Protein AF-A0A9X4NKL3-F1 (afdb_monomer_lite)

Secondary structure (DSSP, 8-state):
-HHHHHHHHHHHHHHHHHHTTTTS-HHHHHTT-----PEE-STTT--SHHHHHHHGGG-SS-SSEE-HHHHHH--EEE--SS-----TTGGG-TT--EEE-TT---SEEE-TT-TT--EEE-TT-TT--EEE-TT-TT--EE---SS--EEEEETTBTT--B-SS-TT---EEEEE-TTS-EE-TTS-EEEEGGGTB-HHHHHHHHHTT-TTEETTTTEEEE-TT-SEEEEEEEE-TTS-EEEEEEESS--PBPEEEEEEETT--EEEEEEEE---TT-EEEPPPP-BTTEEEEEEGGG--SEEE-BSS-EEEEEEEEEPPP-----------------------------------------

Structure (mmCIF, N/CA/C/O backbone):
data_AF-A0A9X4NKL3-F1
#
_entry.id   AF-A0A9X4NKL3-F1
#
loop_
_atom_site.group_PDB
_atom_site.id
_atom_site.type_symbol
_atom_site.label_atom_id
_atom_site.label_alt_id
_atom_site.label_comp_id
_atom_site.label_asym_id
_atom_site.label_entity_id
_atom_site.label_seq_id
_atom_site.pdbx_PDB_ins_code
_atom_site.Cartn_x
_atom_site.Cartn_y
_atom_site.Cartn_z
_atom_site.occupancy
_atom_site.B_iso_or_equiv
_atom_site.auth_seq_id
_atom_site.auth_comp_id
_atom_site.auth_asym_id
_atom_site.auth_atom_id
_atom_site.pdbx_PDB_model_num
ATOM 1 N N . MET A 1 1 ? -68.212 11.145 -5.219 1.00 50.16 1 MET A N 1
ATOM 2 C CA . MET A 1 1 ? -67.461 10.239 -6.121 1.00 50.16 1 MET A CA 1
ATOM 3 C C . MET A 1 1 ? -65.970 10.556 -6.280 1.00 50.16 1 MET A C 1
ATOM 5 O O . MET A 1 1 ? -65.221 9.608 -6.419 1.00 50.16 1 MET A O 1
ATOM 9 N N . LYS A 1 2 ? -65.489 11.810 -6.207 1.00 45.72 2 LYS A N 1
ATOM 10 C CA . LYS A 1 2 ? -64.053 12.107 -6.431 1.00 45.72 2 LYS A CA 1
ATOM 11 C C . LYS A 1 2 ? -63.088 11.702 -5.293 1.00 45.72 2 LYS A C 1
ATOM 13 O O . LYS A 1 2 ? -61.958 11.356 -5.590 1.00 45.72 2 LYS A O 1
ATOM 18 N N . LYS A 1 3 ? -63.497 11.681 -4.013 1.00 44.56 3 LYS A N 1
ATOM 19 C CA . LYS A 1 3 ? -62.591 11.357 -2.877 1.00 44.56 3 LYS A CA 1
ATOM 20 C C . LYS A 1 3 ? -62.161 9.882 -2.785 1.00 44.56 3 LYS A C 1
ATOM 22 O O . LYS A 1 3 ? -61.048 9.617 -2.350 1.00 44.56 3 LYS A O 1
ATOM 27 N N . HIS A 1 4 ? -62.996 8.934 -3.220 1.00 47.78 4 HIS A N 1
ATOM 28 C CA . HIS A 1 4 ? -62.637 7.509 -3.177 1.00 47.78 4 HIS A CA 1
ATOM 29 C C . HIS A 1 4 ? -61.618 7.112 -4.249 1.00 47.78 4 HIS A C 1
ATOM 31 O O . HIS A 1 4 ? -60.806 6.227 -4.009 1.00 47.78 4 HIS A O 1
ATOM 37 N N . THR A 1 5 ? -61.590 7.811 -5.385 1.00 51.53 5 THR A N 1
ATOM 38 C CA . THR A 1 5 ? -60.613 7.556 -6.449 1.00 51.53 5 THR A CA 1
ATOM 39 C C . THR A 1 5 ? -59.188 7.928 -6.021 1.00 51.53 5 THR A C 1
ATOM 41 O O . THR A 1 5 ? -58.258 7.199 -6.341 1.00 51.53 5 THR A O 1
ATOM 44 N N . TYR A 1 6 ? -59.008 8.994 -5.228 1.00 50.94 6 TYR A N 1
ATOM 45 C CA . TYR A 1 6 ? -57.682 9.394 -4.729 1.00 50.94 6 TYR A CA 1
ATOM 46 C C . TYR A 1 6 ? -57.107 8.417 -3.699 1.00 50.94 6 TYR A C 1
ATOM 48 O O . TYR A 1 6 ? -55.916 8.127 -3.743 1.00 50.94 6 TYR A O 1
ATOM 56 N N . LEU A 1 7 ? -57.934 7.871 -2.804 1.00 53.16 7 LEU A N 1
ATOM 57 C CA . LEU A 1 7 ? -57.461 6.945 -1.769 1.00 53.16 7 LEU A CA 1
ATOM 58 C C . LEU A 1 7 ? -56.962 5.621 -2.374 1.00 53.16 7 LEU A C 1
ATOM 60 O O . LEU A 1 7 ? -55.929 5.101 -1.964 1.00 53.16 7 LEU A O 1
ATOM 64 N N . VAL A 1 8 ? -57.667 5.109 -3.389 1.00 56.19 8 VAL A N 1
ATOM 65 C CA . VAL A 1 8 ? -57.285 3.878 -4.099 1.00 56.19 8 VAL A CA 1
ATOM 66 C C . VAL A 1 8 ? -56.018 4.093 -4.929 1.00 56.19 8 VAL A C 1
ATOM 68 O O . VAL A 1 8 ? -55.159 3.217 -4.965 1.00 56.19 8 VAL A O 1
ATOM 71 N N . PHE A 1 9 ? -55.856 5.273 -5.535 1.00 55.22 9 PHE A N 1
ATOM 72 C CA . PHE A 1 9 ? -54.661 5.608 -6.312 1.00 55.22 9 PHE A CA 1
ATOM 73 C C . PHE A 1 9 ? -53.412 5.760 -5.424 1.00 55.22 9 PHE A C 1
ATOM 75 O O . PHE A 1 9 ? -52.356 5.234 -5.761 1.00 55.22 9 PHE A O 1
ATOM 82 N N . TYR A 1 10 ? -53.535 6.395 -4.250 1.00 54.38 10 TYR A N 1
ATOM 83 C CA . TYR A 1 10 ? -52.434 6.506 -3.282 1.00 54.38 10 TYR A CA 1
ATOM 84 C C . TYR A 1 10 ? -52.057 5.162 -2.652 1.00 54.38 10 TYR A C 1
ATOM 86 O O . TYR A 1 10 ? -50.871 4.877 -2.499 1.00 54.38 10 TYR A O 1
ATOM 94 N N . ALA A 1 11 ? -53.038 4.311 -2.339 1.00 56.62 11 ALA A N 1
ATOM 95 C CA . ALA A 1 11 ? -52.767 2.957 -1.863 1.00 56.62 11 ALA A CA 1
ATOM 96 C C . ALA A 1 11 ? -52.008 2.132 -2.919 1.00 56.62 11 ALA A C 1
ATOM 98 O O . ALA A 1 11 ? -51.061 1.432 -2.576 1.00 56.62 11 ALA A O 1
ATOM 99 N N . PHE A 1 12 ? -52.352 2.273 -4.205 1.00 55.41 12 PHE A N 1
ATOM 100 C CA . PHE A 1 12 ? -51.640 1.601 -5.295 1.00 55.41 12 PHE A CA 1
ATOM 101 C C . PHE A 1 12 ? -50.204 2.106 -5.470 1.00 55.41 12 PHE A C 1
ATOM 103 O O . PHE A 1 12 ? -49.309 1.290 -5.652 1.00 55.41 12 PHE A O 1
ATOM 110 N N . ILE A 1 13 ? -49.957 3.417 -5.366 1.00 56.09 13 ILE A N 1
ATOM 111 C CA . ILE A 1 13 ? -48.601 3.984 -5.467 1.00 56.09 13 ILE A CA 1
ATOM 112 C C . ILE A 1 13 ? -47.720 3.520 -4.300 1.00 56.09 13 ILE A C 1
ATOM 114 O O . ILE A 1 13 ? -46.582 3.128 -4.537 1.00 56.09 13 ILE A O 1
ATOM 118 N N . ILE A 1 14 ? -48.245 3.495 -3.069 1.00 56.47 14 ILE A N 1
ATOM 119 C CA . ILE A 1 14 ? -47.495 3.054 -1.880 1.00 56.47 14 ILE A CA 1
ATOM 120 C C . ILE A 1 14 ? -47.194 1.549 -1.945 1.00 56.47 14 ILE A C 1
ATOM 122 O O . ILE A 1 14 ? -46.078 1.127 -1.645 1.00 56.47 14 ILE A O 1
ATOM 126 N N . ILE A 1 15 ? -48.157 0.736 -2.392 1.00 56.75 15 ILE A N 1
ATOM 127 C CA . ILE A 1 15 ? -47.961 -0.708 -2.580 1.00 56.75 15 ILE A CA 1
ATOM 128 C C . ILE A 1 15 ? -46.963 -0.974 -3.714 1.00 56.75 15 ILE A C 1
ATOM 130 O O . ILE A 1 15 ? -46.093 -1.824 -3.555 1.00 56.75 15 ILE A O 1
ATOM 134 N N . PHE A 1 16 ? -47.013 -0.224 -4.820 1.00 51.91 16 PHE A N 1
ATOM 135 C CA . PHE A 1 16 ? -46.069 -0.384 -5.931 1.00 51.91 16 PHE A CA 1
ATOM 136 C C . PHE A 1 16 ? -44.654 0.096 -5.562 1.00 51.91 16 PHE A C 1
ATOM 138 O O . PHE A 1 16 ? -43.686 -0.561 -5.934 1.00 51.91 16 PHE A O 1
ATOM 145 N N . SER A 1 17 ? -44.516 1.160 -4.756 1.00 56.16 17 SER A N 1
ATOM 146 C CA . SER A 1 17 ? -43.215 1.618 -4.240 1.00 56.16 17 SER A CA 1
ATOM 147 C C . SER A 1 17 ? -42.618 0.686 -3.180 1.00 56.16 17 SER A C 1
ATOM 149 O O . SER A 1 17 ? -41.400 0.568 -3.085 1.00 56.16 17 SER A O 1
ATOM 151 N N . LEU A 1 18 ? -43.454 -0.006 -2.395 1.00 54.50 18 LEU A N 1
ATOM 152 C CA . LEU A 1 18 ? -43.006 -1.033 -1.444 1.00 54.50 18 LEU A CA 1
ATOM 153 C C . LEU A 1 18 ? -42.650 -2.353 -2.149 1.00 54.50 18 LEU A C 1
ATOM 155 O O . LEU A 1 18 ? -41.736 -3.050 -1.715 1.00 54.50 18 LEU A O 1
ATOM 159 N N . LEU A 1 19 ? -43.317 -2.684 -3.261 1.00 47.75 19 LEU A N 1
ATOM 160 C CA . LEU A 1 19 ? -43.066 -3.908 -4.029 1.00 47.75 19 LEU A CA 1
ATOM 161 C C . LEU A 1 19 ? -41.757 -3.844 -4.835 1.00 47.75 19 LEU A C 1
ATOM 163 O O . LEU A 1 19 ? -41.081 -4.859 -4.987 1.00 47.75 19 LEU A O 1
ATOM 167 N N . THR A 1 20 ? -41.345 -2.657 -5.295 1.00 50.78 20 THR A N 1
ATOM 168 C CA . THR A 1 20 ? -40.050 -2.477 -5.976 1.00 50.78 20 THR A CA 1
ATOM 169 C C . THR A 1 20 ? -38.848 -2.671 -5.051 1.00 50.78 20 THR A C 1
ATOM 171 O O . THR A 1 20 ? -37.780 -3.037 -5.529 1.00 50.78 20 THR A O 1
ATOM 174 N N . ILE A 1 21 ? -39.011 -2.500 -3.734 1.00 52.31 21 ILE A N 1
ATOM 175 C CA . ILE A 1 21 ? -37.936 -2.704 -2.746 1.00 52.31 21 ILE A CA 1
ATOM 176 C C . ILE A 1 21 ? -37.603 -4.198 -2.583 1.00 52.31 21 ILE A C 1
ATOM 178 O O . ILE A 1 21 ? -36.453 -4.545 -2.340 1.00 52.31 21 ILE A O 1
ATOM 182 N N . PHE A 1 22 ? -38.574 -5.093 -2.801 1.00 52.81 22 PHE A N 1
ATOM 183 C CA . PHE A 1 22 ? -38.379 -6.549 -2.726 1.00 52.81 22 PHE A CA 1
ATOM 184 C C . PHE A 1 22 ? -37.812 -7.181 -4.009 1.00 52.81 22 PHE A C 1
ATOM 186 O O . PHE A 1 22 ? -37.388 -8.335 -3.984 1.00 52.81 22 PHE A O 1
ATOM 193 N N . LEU A 1 23 ? -37.796 -6.446 -5.126 1.00 48.97 23 LEU A N 1
ATOM 194 C CA . LEU A 1 23 ? -37.228 -6.890 -6.409 1.00 48.97 23 LEU A CA 1
ATOM 195 C C . LEU A 1 23 ? -35.778 -6.438 -6.612 1.00 48.97 23 LEU A C 1
ATOM 197 O O . LEU A 1 23 ? -35.107 -6.910 -7.530 1.00 48.97 23 LEU A O 1
ATOM 201 N N . ILE A 1 24 ? -35.285 -5.540 -5.758 1.00 51.25 24 ILE A N 1
ATOM 202 C CA . ILE A 1 24 ? -33.877 -5.166 -5.728 1.00 51.25 24 ILE A CA 1
ATOM 203 C C . ILE A 1 24 ? -33.153 -6.233 -4.896 1.00 51.25 24 ILE A C 1
ATOM 205 O O . ILE A 1 24 ? -33.497 -6.426 -3.728 1.00 51.25 24 ILE A O 1
ATOM 209 N N . PRO A 1 25 ? -32.167 -6.958 -5.453 1.00 46.28 25 PRO A N 1
ATOM 210 C CA . PRO A 1 25 ? -31.416 -7.931 -4.674 1.00 46.28 25 PRO A CA 1
ATOM 211 C C . PRO A 1 25 ? -30.779 -7.224 -3.465 1.00 46.28 25 PRO A C 1
ATOM 213 O O . PRO A 1 25 ? -30.246 -6.126 -3.633 1.00 46.28 25 PRO A O 1
ATOM 216 N N . PRO A 1 26 ? -30.767 -7.830 -2.261 1.00 47.94 26 PRO A N 1
ATOM 217 C CA . PRO A 1 26 ? -30.318 -7.175 -1.022 1.00 47.94 26 PRO A CA 1
ATOM 218 C C . PRO A 1 26 ? -28.900 -6.586 -1.114 1.00 47.94 26 PRO A C 1
ATOM 220 O O . PRO A 1 26 ? -28.569 -5.627 -0.423 1.00 47.94 26 PRO A O 1
ATOM 223 N N . LYS A 1 27 ? -28.082 -7.103 -2.038 1.00 45.56 27 LYS A N 1
ATOM 224 C CA . LYS A 1 27 ? -26.733 -6.617 -2.346 1.00 45.56 27 LYS A CA 1
ATOM 225 C C . LYS A 1 27 ? -26.698 -5.191 -2.920 1.00 45.56 27 LYS A C 1
ATOM 227 O O . LYS A 1 27 ? -25.701 -4.511 -2.741 1.00 45.56 27 LYS A O 1
ATOM 232 N N . PHE A 1 28 ? -27.768 -4.734 -3.573 1.00 44.31 28 PHE A N 1
ATOM 233 C CA . PHE A 1 28 ? -27.842 -3.399 -4.181 1.00 44.31 28 PHE A CA 1
ATOM 234 C C . PHE A 1 28 ? -28.328 -2.317 -3.202 1.00 44.31 28 PHE A C 1
ATOM 236 O O . PHE A 1 28 ? -28.029 -1.146 -3.401 1.00 44.31 28 PHE A O 1
ATOM 243 N N . LEU A 1 29 ? -29.036 -2.698 -2.130 1.00 43.75 29 LEU A N 1
ATOM 244 C CA . LEU A 1 29 ? -29.427 -1.773 -1.055 1.00 43.75 29 LEU A CA 1
ATOM 245 C C . LEU A 1 29 ? -28.236 -1.419 -0.145 1.00 43.75 29 LEU A C 1
ATOM 247 O O . LEU A 1 29 ? -28.186 -0.312 0.386 1.00 43.75 29 LEU A O 1
ATOM 251 N N . ALA A 1 30 ? -27.262 -2.326 -0.006 1.00 46.16 30 ALA A N 1
ATOM 252 C CA . ALA A 1 30 ? -26.072 -2.127 0.823 1.00 46.16 30 ALA A CA 1
ATOM 253 C C . ALA A 1 30 ? -25.055 -1.143 0.211 1.00 46.16 30 ALA A C 1
ATOM 255 O O . ALA A 1 30 ? -24.492 -0.338 0.942 1.00 46.16 30 ALA A O 1
ATOM 256 N N . ASP A 1 31 ? -24.866 -1.141 -1.114 1.00 43.56 31 ASP A N 1
ATOM 257 C CA . ASP A 1 31 ? -23.935 -0.206 -1.773 1.00 43.56 31 ASP A CA 1
ATOM 258 C C . ASP A 1 31 ? -24.497 1.233 -1.867 1.00 43.56 31 ASP A C 1
ATOM 260 O O . ASP A 1 31 ? -23.738 2.178 -2.078 1.00 43.56 31 ASP A O 1
ATOM 264 N N . SER A 1 32 ? -25.812 1.426 -1.668 1.00 38.31 32 SER A N 1
ATOM 265 C CA . SER A 1 32 ? -26.463 2.749 -1.601 1.00 38.31 32 SER A CA 1
ATOM 266 C C . SER A 1 32 ? -26.703 3.282 -0.180 1.00 38.31 32 SER A C 1
ATOM 268 O O . SER A 1 32 ? -27.098 4.437 -0.035 1.00 38.31 32 SER A O 1
ATOM 270 N N . LEU A 1 33 ? -26.467 2.478 0.865 1.00 38.50 33 LEU A N 1
ATOM 271 C CA . LEU A 1 33 ? -26.410 2.939 2.256 1.00 38.50 33 LEU A CA 1
ATOM 272 C C . LEU A 1 33 ? -24.938 3.088 2.660 1.00 38.50 33 LEU A C 1
ATOM 274 O O . LEU A 1 33 ? -24.344 2.200 3.267 1.00 38.50 33 LEU A O 1
ATOM 278 N N . LEU A 1 34 ? -24.333 4.232 2.343 1.00 42.69 34 LEU A N 1
ATOM 279 C CA . LEU A 1 34 ? -23.166 4.677 3.102 1.00 42.69 34 LEU A CA 1
ATOM 280 C C . LEU A 1 34 ? -23.627 4.835 4.556 1.00 42.69 34 LEU A C 1
ATOM 282 O O . LEU A 1 34 ? -24.469 5.676 4.852 1.00 42.69 34 LEU A O 1
ATOM 286 N N . ILE A 1 35 ? -23.148 3.947 5.423 1.00 44.53 35 ILE A N 1
ATOM 287 C CA . ILE A 1 35 ? -23.492 3.887 6.841 1.00 44.53 35 ILE A CA 1
ATOM 288 C C . ILE A 1 35 ? -23.050 5.199 7.508 1.00 44.53 35 ILE A C 1
ATOM 290 O O . ILE A 1 35 ? -21.859 5.434 7.703 1.00 44.53 35 ILE A O 1
ATOM 294 N N . ASP A 1 36 ? -24.031 6.042 7.818 1.00 53.19 36 ASP A N 1
ATOM 295 C CA . ASP A 1 36 ? -23.936 7.289 8.583 1.00 53.19 36 ASP A CA 1
ATOM 296 C C . ASP A 1 36 ? -24.118 6.969 10.078 1.00 53.19 36 ASP A C 1
ATOM 298 O O . ASP A 1 36 ? -25.098 7.361 10.707 1.00 53.19 36 ASP A O 1
ATOM 302 N N . THR A 1 37 ? -23.256 6.103 10.620 1.00 68.94 37 THR A N 1
ATOM 303 C CA . THR A 1 37 ? -23.306 5.723 12.041 1.00 68.94 37 THR A CA 1
ATOM 304 C C . THR A 1 37 ? -21.973 5.994 12.708 1.00 68.94 37 THR A C 1
ATOM 306 O O . THR A 1 37 ? -20.934 5.582 12.185 1.00 68.94 37 THR A O 1
ATOM 309 N N . ASP A 1 38 ? -22.028 6.611 13.884 1.00 87.81 38 ASP A N 1
ATOM 310 C CA . ASP A 1 38 ? -20.858 6.912 14.700 1.00 87.81 38 ASP A CA 1
ATOM 311 C C . ASP A 1 38 ? -20.089 5.634 15.071 1.00 87.81 38 ASP A C 1
ATOM 313 O O . ASP A 1 38 ? -20.661 4.564 15.314 1.00 87.81 38 ASP A O 1
ATOM 317 N N . ILE A 1 39 ? -18.761 5.734 15.098 1.00 87.19 39 ILE A N 1
ATOM 318 C CA . ILE A 1 39 ? -17.866 4.596 15.310 1.00 87.19 39 ILE A CA 1
ATOM 319 C C . ILE A 1 39 ? -17.399 4.568 16.769 1.00 87.19 39 ILE A C 1
ATOM 321 O O . ILE A 1 39 ? -16.698 5.485 17.185 1.00 87.19 39 ILE A O 1
ATOM 325 N N . PRO A 1 40 ? -17.694 3.520 17.559 1.00 88.94 40 PRO A N 1
ATOM 326 C CA . PRO A 1 40 ? -17.314 3.501 18.968 1.00 88.94 40 PRO A CA 1
ATOM 327 C C . PRO A 1 40 ? -15.794 3.435 19.164 1.00 88.94 40 PRO A C 1
ATOM 329 O O . PRO A 1 40 ? -15.102 2.644 18.509 1.00 88.94 40 PRO A O 1
ATOM 332 N N . ILE A 1 41 ? -15.286 4.199 20.134 1.00 93.06 41 ILE A N 1
ATOM 333 C CA . ILE A 1 41 ? -13.873 4.228 20.532 1.00 93.06 41 ILE A CA 1
ATOM 334 C C . ILE A 1 41 ? -13.614 3.102 21.536 1.00 93.06 41 ILE A C 1
ATOM 336 O O . ILE A 1 41 ? -13.666 3.268 22.753 1.00 93.06 41 ILE A O 1
ATOM 340 N N . ASN A 1 42 ? -13.353 1.900 21.028 1.00 86.31 42 ASN A N 1
ATOM 341 C CA . ASN A 1 42 ? -13.170 0.708 21.855 1.00 86.31 42 ASN A CA 1
ATOM 342 C C . ASN A 1 42 ? -12.058 -0.203 21.314 1.00 86.31 42 ASN A C 1
ATOM 344 O O . ASN A 1 42 ? -11.463 0.058 20.272 1.00 86.31 42 ASN A O 1
ATOM 348 N N . SER A 1 43 ? -11.782 -1.293 22.028 1.00 83.94 43 SER A N 1
ATOM 349 C CA . SER A 1 43 ? -10.750 -2.269 21.664 1.00 83.94 43 SER A CA 1
ATOM 350 C C . SER A 1 43 ? -11.076 -3.124 20.432 1.00 83.94 43 SER A C 1
ATOM 352 O O . SER A 1 43 ? -10.225 -3.900 20.009 1.00 83.94 43 SER A O 1
ATOM 354 N N . ILE A 1 44 ? -12.282 -3.015 19.863 1.00 78.81 44 ILE A N 1
ATOM 355 C CA . ILE A 1 44 ? -12.652 -3.696 18.614 1.00 78.81 44 ILE A CA 1
ATOM 356 C C . ILE A 1 44 ? -12.185 -2.857 17.422 1.00 78.81 44 ILE A C 1
ATOM 358 O O . ILE A 1 44 ? -11.535 -3.382 16.524 1.00 78.81 44 ILE A O 1
ATOM 362 N N . ASN A 1 45 ? -12.487 -1.556 17.433 1.00 82.00 45 ASN A N 1
ATOM 363 C CA . ASN A 1 45 ? -12.137 -0.647 16.337 1.00 82.00 45 ASN A CA 1
ATOM 364 C C . ASN A 1 45 ? -10.711 -0.094 16.448 1.00 82.00 45 ASN A C 1
ATOM 366 O O . ASN A 1 45 ? -10.088 0.172 15.425 1.00 82.00 45 ASN A O 1
ATOM 370 N N . PHE A 1 46 ? -10.201 0.056 17.676 1.00 92.81 46 PHE A N 1
ATOM 371 C CA . PHE A 1 46 ? -8.868 0.575 17.992 1.00 92.81 46 PHE A CA 1
ATOM 372 C C . PHE A 1 46 ? -8.226 -0.297 19.090 1.00 92.81 46 PHE A C 1
ATOM 374 O O . PHE A 1 46 ? -8.277 0.073 20.265 1.00 92.81 46 PHE A O 1
ATOM 381 N N . PRO A 1 47 ? -7.675 -1.484 18.773 1.00 89.38 47 PRO A N 1
ATOM 382 C CA . PRO A 1 47 ? -7.197 -2.458 19.762 1.00 89.38 47 PRO A CA 1
ATOM 383 C C . PRO A 1 47 ? -6.064 -1.944 20.663 1.00 89.38 47 PRO A C 1
ATOM 385 O O . PRO A 1 47 ? -6.083 -2.190 21.873 1.00 89.38 47 PRO A O 1
ATOM 388 N N . ASP A 1 48 ? -5.114 -1.188 20.107 1.00 96.62 48 ASP A N 1
ATOM 389 C CA . ASP A 1 48 ? -3.975 -0.638 20.848 1.00 96.62 48 ASP A CA 1
ATOM 390 C C . ASP A 1 48 ? -4.409 0.466 21.826 1.00 96.62 48 ASP A C 1
ATOM 392 O O . ASP A 1 48 ? -5.096 1.424 21.466 1.00 96.62 48 ASP A O 1
ATOM 396 N N . ASN A 1 49 ? -4.014 0.331 23.095 1.00 95.88 49 ASN A N 1
ATOM 397 C CA . ASN A 1 49 ? -4.417 1.255 24.155 1.00 95.88 49 ASN A CA 1
ATOM 398 C C . ASN A 1 49 ? -3.842 2.665 23.966 1.00 95.88 49 ASN A C 1
ATOM 400 O O . ASN A 1 49 ? -4.537 3.637 24.259 1.00 95.88 49 ASN A O 1
ATOM 404 N N . ALA A 1 50 ? -2.593 2.786 23.508 1.00 97.00 50 ALA A N 1
ATOM 405 C CA . ALA A 1 50 ? -1.948 4.079 23.312 1.00 97.00 50 ALA A CA 1
ATOM 406 C C . ALA A 1 50 ? -2.524 4.783 22.077 1.00 97.00 50 ALA A C 1
ATOM 408 O O . ALA A 1 50 ? -2.824 5.977 22.144 1.00 97.00 50 ALA A O 1
ATOM 409 N N . PHE A 1 51 ? -2.786 4.034 20.997 1.00 97.50 51 PHE A N 1
ATOM 410 C CA . PHE A 1 51 ? -3.482 4.579 19.831 1.00 97.50 51 PHE A CA 1
ATOM 411 C C . PHE A 1 51 ? -4.898 5.038 20.198 1.00 97.50 51 PHE A C 1
ATOM 413 O O . PHE A 1 51 ? -5.265 6.182 19.938 1.00 97.50 51 PHE A O 1
ATOM 420 N N . ARG A 1 52 ? -5.674 4.203 20.898 1.00 96.94 52 ARG A N 1
ATOM 421 C CA . ARG A 1 52 ? -7.034 4.553 21.330 1.00 96.94 52 ARG A CA 1
ATOM 422 C C . ARG A 1 52 ? -7.069 5.775 22.256 1.00 96.94 52 ARG A C 1
ATOM 424 O O . ARG A 1 52 ? -7.925 6.637 22.086 1.00 96.94 52 ARG A O 1
ATOM 431 N N . ALA A 1 53 ? -6.116 5.903 23.184 1.00 96.69 53 ALA A N 1
ATOM 432 C CA . ALA A 1 53 ? -5.994 7.084 24.044 1.00 96.69 53 ALA A CA 1
ATOM 433 C C . ALA A 1 53 ? -5.661 8.364 23.258 1.00 96.69 53 ALA A C 1
ATOM 435 O O . ALA A 1 53 ? -6.109 9.450 23.624 1.00 96.69 53 ALA A O 1
ATOM 436 N N . TYR A 1 54 ? -4.895 8.251 22.169 1.00 97.62 54 TYR A N 1
ATOM 437 C CA . TYR A 1 54 ? -4.650 9.372 21.267 1.00 97.62 54 TYR A CA 1
ATOM 438 C C . TYR A 1 54 ? -5.927 9.788 20.524 1.00 97.62 54 TYR A C 1
ATOM 440 O O . TYR A 1 54 ? -6.249 10.976 20.496 1.00 97.62 54 TYR A O 1
ATOM 448 N N . ILE A 1 55 ? -6.667 8.813 19.982 1.00 96.12 55 ILE A N 1
ATOM 449 C CA . ILE A 1 55 ? -7.920 9.029 19.242 1.00 96.12 55 ILE A CA 1
ATOM 450 C C . ILE A 1 55 ? -9.002 9.699 20.098 1.00 96.12 55 ILE A C 1
ATOM 452 O O . ILE A 1 55 ? -9.778 10.487 19.567 1.00 96.12 55 ILE A O 1
ATOM 456 N N . GLN A 1 56 ? -9.011 9.486 21.418 1.00 96.19 56 GLN A N 1
ATOM 457 C CA . GLN A 1 56 ? -9.964 10.123 22.339 1.00 96.19 56 GLN A CA 1
ATOM 458 C C . GLN A 1 56 ? -9.978 11.662 22.250 1.00 96.19 56 GLN A C 1
ATOM 460 O O . GLN A 1 56 ? -10.967 12.292 22.601 1.00 96.19 56 GLN A O 1
ATOM 465 N N . LYS A 1 57 ? -8.898 12.289 21.767 1.00 96.75 57 LYS A N 1
ATOM 466 C CA . LYS A 1 57 ? -8.827 13.746 21.561 1.00 96.75 57 LYS A CA 1
ATOM 467 C C . LYS A 1 57 ? -9.728 14.244 20.426 1.00 96.75 57 LYS A C 1
ATOM 469 O O . LYS A 1 57 ? -9.955 15.447 20.336 1.00 96.75 57 LYS A O 1
ATOM 474 N N . PHE A 1 58 ? -10.162 13.348 19.542 1.00 97.00 58 PHE A N 1
ATOM 475 C CA . PHE A 1 58 ? -11.021 13.654 18.398 1.00 97.00 58 PHE A CA 1
ATOM 476 C C . PHE A 1 58 ? -12.512 13.479 18.708 1.00 97.00 58 PHE A C 1
ATOM 478 O O . PHE A 1 58 ? -13.325 13.962 17.934 1.00 97.00 58 PHE A O 1
ATOM 485 N N . ASP A 1 59 ? -12.847 12.842 19.834 1.00 97.31 59 ASP A N 1
ATOM 486 C CA . ASP A 1 59 ? -14.196 12.783 20.406 1.00 97.31 59 ASP A CA 1
ATOM 487 C C . ASP A 1 59 ? -14.493 14.113 21.113 1.00 97.31 59 ASP A C 1
ATOM 489 O O . ASP A 1 59 ? -14.182 14.331 22.289 1.00 97.31 59 ASP A O 1
ATOM 493 N N . THR A 1 60 ? -14.987 15.068 20.333 1.00 96.25 60 THR A N 1
ATOM 494 C CA . THR A 1 60 ? -15.186 16.456 20.754 1.00 96.25 60 THR A CA 1
ATOM 495 C C . THR A 1 60 ? -16.423 16.628 21.622 1.00 96.25 60 THR A C 1
ATOM 497 O O . THR A 1 60 ? -16.442 17.512 22.486 1.00 96.25 60 THR A O 1
ATOM 500 N N . ASN A 1 61 ? -17.441 15.791 21.417 1.00 95.44 61 ASN A N 1
ATOM 501 C CA . ASN A 1 61 ? -18.674 15.802 22.199 1.00 95.44 61 ASN A CA 1
ATOM 502 C C . ASN A 1 61 ? -18.616 14.859 23.425 1.00 95.44 61 ASN A C 1
ATOM 504 O O . ASN A 1 61 ? -19.486 14.956 24.292 1.00 95.44 61 ASN A O 1
ATOM 508 N N . GLN A 1 62 ? -17.558 14.045 23.540 1.00 96.44 62 GLN A N 1
ATOM 509 C CA . GLN A 1 62 ? -17.275 13.108 24.631 1.00 96.44 62 GLN A CA 1
ATOM 510 C C . GLN A 1 62 ? -18.342 12.022 24.801 1.00 96.44 62 GLN A C 1
ATOM 512 O O . GLN A 1 62 ? -18.596 11.569 25.922 1.00 96.44 62 GLN A O 1
ATOM 517 N N . ASP A 1 63 ? -18.986 11.609 23.709 1.00 95.00 63 ASP A N 1
ATOM 518 C CA . ASP A 1 63 ? -20.010 10.563 23.741 1.00 95.00 63 ASP A CA 1
ATOM 519 C C . ASP A 1 63 ? -19.433 9.138 23.635 1.00 95.00 63 ASP A C 1
ATOM 521 O O . ASP A 1 63 ? -20.154 8.155 23.845 1.00 95.00 63 ASP A O 1
ATOM 525 N N . GLY A 1 64 ? -18.120 9.015 23.406 1.00 94.44 64 GLY A N 1
ATOM 526 C CA . GLY A 1 64 ? -17.412 7.745 23.265 1.00 94.44 64 GLY A CA 1
ATOM 527 C C . GLY A 1 64 ? -17.440 7.165 21.848 1.00 94.44 64 GLY A C 1
ATOM 528 O O . GLY A 1 64 ? -16.991 6.027 21.650 1.00 94.44 64 GLY A O 1
ATOM 529 N N . TYR A 1 65 ? -17.943 7.913 20.868 1.00 95.50 65 TYR A N 1
ATOM 530 C CA . TYR A 1 65 ? -17.981 7.558 19.458 1.00 95.50 65 TYR A CA 1
ATOM 531 C C . TYR A 1 65 ? -17.258 8.620 18.619 1.00 95.50 65 TYR A C 1
ATOM 533 O O . TYR A 1 65 ? -16.983 9.726 19.060 1.00 95.50 65 TYR A O 1
ATOM 541 N N . LEU A 1 66 ? -16.884 8.247 17.397 1.00 92.94 66 LEU A N 1
ATOM 542 C CA . LEU A 1 66 ? -16.410 9.176 16.380 1.00 92.94 66 LEU A CA 1
ATOM 543 C C . LEU A 1 66 ? -17.498 9.339 15.335 1.00 92.94 66 LEU A C 1
ATOM 545 O O . LEU A 1 66 ? -17.800 8.397 14.593 1.00 92.94 66 LEU A O 1
ATOM 549 N N . SER A 1 67 ? -18.041 10.542 15.259 1.00 94.12 67 SER A N 1
ATOM 550 C CA . SER 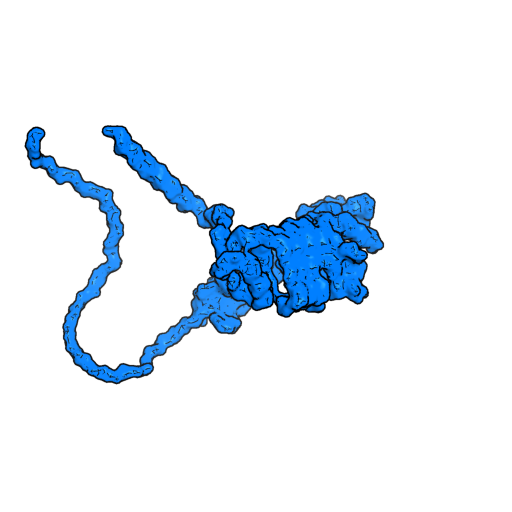A 1 67 ? -18.960 10.936 14.202 1.00 94.12 67 SER A CA 1
ATOM 551 C C . SER A 1 67 ? -18.257 11.056 12.848 1.00 94.12 67 SER A C 1
ATOM 553 O O . SER A 1 67 ? -17.029 11.167 12.737 1.00 94.12 67 SER A O 1
ATOM 555 N N . VAL A 1 68 ? -19.053 11.068 11.777 1.00 88.38 68 VAL A N 1
ATOM 556 C CA . VAL A 1 68 ? -18.555 11.319 10.416 1.00 88.38 68 VAL A CA 1
ATOM 557 C C . VAL A 1 68 ? -17.847 12.675 10.325 1.00 88.38 68 VAL A C 1
ATOM 559 O O . VAL A 1 68 ? -16.814 12.776 9.661 1.00 88.38 68 VAL A O 1
ATOM 562 N N . ASP A 1 69 ? -18.361 13.699 11.008 1.00 93.69 69 ASP A N 1
ATOM 563 C CA . ASP A 1 69 ? -17.771 15.039 11.017 1.00 93.69 69 ASP A CA 1
ATOM 564 C C . ASP A 1 69 ? -16.423 15.066 11.742 1.00 93.69 69 ASP A C 1
ATOM 566 O O . ASP A 1 69 ? -15.454 15.617 11.211 1.00 93.69 69 ASP A O 1
ATOM 570 N N . GLU A 1 70 ? -16.316 14.409 12.899 1.00 96.69 70 GLU A N 1
ATOM 571 C CA . GLU A 1 70 ? -15.047 14.282 13.620 1.00 96.69 70 GLU A CA 1
ATOM 572 C C . GLU A 1 70 ? -14.008 13.570 12.758 1.00 96.69 70 GLU A C 1
ATOM 574 O O . GLU A 1 70 ? -12.942 14.137 12.522 1.00 96.69 70 GLU A O 1
ATOM 579 N N . LEU A 1 71 ? -14.338 12.409 12.178 1.00 94.06 71 LEU A N 1
ATOM 580 C CA . LEU A 1 71 ? -13.451 11.670 11.270 1.00 94.06 71 LEU A CA 1
ATOM 581 C C . LEU A 1 71 ? -13.025 12.500 10.051 1.00 94.06 71 LEU A C 1
ATOM 583 O O . LEU A 1 71 ? -11.860 12.462 9.647 1.00 94.06 71 LEU A O 1
ATOM 587 N N . ASN A 1 72 ? -13.959 13.243 9.451 1.00 93.19 72 ASN A N 1
ATOM 588 C CA . ASN A 1 72 ? -13.697 14.049 8.261 1.00 93.19 72 ASN A CA 1
ATOM 589 C C . ASN A 1 72 ? -12.859 15.297 8.553 1.00 93.19 72 ASN A C 1
ATOM 591 O O . ASN A 1 72 ? -12.200 15.789 7.634 1.00 93.19 72 ASN A O 1
ATOM 595 N N . SER A 1 73 ? -12.882 15.804 9.787 1.00 96.38 73 SER A N 1
ATOM 596 C CA . SER A 1 73 ? -12.109 16.980 10.196 1.00 96.38 73 SER A CA 1
ATOM 597 C C . SER A 1 73 ? -10.614 16.694 10.381 1.00 96.38 73 SER A C 1
ATOM 599 O O . SER A 1 73 ? -9.800 17.616 10.302 1.00 96.38 73 SER A O 1
ATOM 601 N N . ILE A 1 74 ? -10.234 15.428 10.587 1.00 98.19 74 ILE A N 1
ATOM 602 C CA . ILE A 1 74 ? -8.846 15.051 10.864 1.00 98.19 74 ILE A CA 1
ATOM 603 C C . ILE A 1 74 ? -8.057 14.895 9.565 1.00 98.19 74 ILE A C 1
ATOM 605 O O . ILE A 1 74 ? -8.328 14.014 8.746 1.00 98.19 74 ILE A O 1
ATOM 609 N N . ASP A 1 75 ? -7.016 15.713 9.409 1.00 98.31 75 ASP A N 1
ATOM 610 C CA . ASP A 1 75 ? -6.057 15.600 8.308 1.00 98.31 75 ASP A CA 1
ATOM 611 C C . ASP A 1 75 ? -4.620 15.283 8.755 1.00 98.31 75 ASP A C 1
ATOM 613 O O . ASP A 1 75 ? -3.758 15.014 7.914 1.00 98.31 75 ASP A O 1
ATOM 617 N N . THR A 1 76 ? -4.372 15.238 10.066 1.00 98.56 76 THR A N 1
ATOM 618 C CA . THR A 1 76 ? -3.051 14.998 10.652 1.00 98.56 76 THR A CA 1
ATOM 619 C C . THR A 1 76 ? -3.151 14.119 11.896 1.00 98.56 76 THR A C 1
ATOM 621 O O . THR A 1 76 ? -3.924 14.416 12.805 1.00 98.56 76 THR A O 1
ATOM 624 N N . ILE A 1 77 ? -2.326 13.072 11.967 1.00 98.56 77 ILE A N 1
ATOM 625 C CA . ILE A 1 77 ? -2.186 12.190 13.133 1.00 98.56 77 ILE A CA 1
ATOM 626 C C . ILE A 1 77 ? -0.698 12.042 13.459 1.00 98.56 77 ILE A C 1
ATOM 628 O O . ILE A 1 77 ? 0.106 11.733 12.582 1.00 98.56 77 ILE A O 1
ATOM 632 N N . LYS A 1 78 ? -0.344 12.264 14.730 1.00 98.00 78 LYS A N 1
ATOM 633 C CA . LYS A 1 78 ? 1.030 12.212 15.247 1.00 98.00 78 LYS A CA 1
ATOM 634 C C . LYS A 1 78 ? 1.121 11.302 16.462 1.00 98.00 78 LYS A C 1
ATOM 636 O O . LYS A 1 78 ? 0.613 11.642 17.526 1.00 98.00 78 LYS A O 1
ATOM 641 N N . LEU A 1 79 ? 1.761 10.161 16.279 1.00 96.81 79 LEU A N 1
ATOM 642 C CA . LEU A 1 79 ? 1.838 9.037 17.209 1.00 96.81 79 LEU A CA 1
ATOM 643 C C . LEU A 1 79 ? 3.282 8.746 17.641 1.00 96.81 79 LEU A C 1
ATOM 645 O O . LEU A 1 79 ? 3.552 7.671 18.177 1.00 96.81 79 LEU A O 1
ATOM 649 N N . SER A 1 80 ? 4.198 9.679 17.388 1.00 94.94 80 SER A N 1
ATOM 650 C CA . SER A 1 80 ? 5.626 9.520 17.642 1.00 94.94 80 SER A CA 1
ATOM 651 C C . SER A 1 80 ? 5.937 9.287 19.120 1.00 94.94 80 SER A C 1
ATOM 653 O O . SER A 1 80 ? 5.160 9.681 19.994 1.00 94.94 80 SER A O 1
ATOM 655 N N . ASP A 1 81 ? 7.084 8.661 19.389 1.00 94.75 81 ASP A N 1
ATOM 656 C CA . ASP A 1 81 ? 7.607 8.426 20.744 1.00 94.75 81 ASP A CA 1
ATOM 657 C C . ASP A 1 81 ? 6.616 7.672 21.648 1.00 94.75 81 ASP A C 1
ATOM 659 O O . ASP A 1 81 ? 6.367 8.036 22.802 1.00 94.75 81 ASP A O 1
ATOM 663 N N . SER A 1 82 ? 6.013 6.610 21.109 1.00 93.12 82 SER A N 1
ATOM 664 C CA . SER A 1 82 ? 4.960 5.853 21.784 1.00 93.12 82 SER A CA 1
ATOM 665 C C . SER A 1 82 ? 5.170 4.340 21.708 1.00 93.12 82 SER A C 1
ATOM 667 O O . SER A 1 82 ? 5.885 3.810 20.863 1.00 93.12 82 SER A O 1
ATOM 669 N N . ASP A 1 83 ? 4.496 3.606 22.594 1.00 92.94 83 ASP A N 1
ATOM 670 C CA . ASP A 1 83 ? 4.551 2.140 22.641 1.00 92.94 83 ASP A CA 1
ATOM 671 C C . ASP A 1 83 ? 3.616 1.444 21.629 1.00 92.94 83 ASP A C 1
ATOM 673 O O . ASP A 1 83 ? 3.372 0.239 21.757 1.00 92.94 83 ASP A O 1
ATOM 677 N N . ILE A 1 84 ? 3.094 2.181 20.640 1.00 95.50 84 ILE A N 1
ATOM 678 C CA . ILE A 1 84 ? 2.079 1.708 19.688 1.00 95.50 84 ILE A CA 1
ATOM 679 C C . ILE A 1 84 ? 2.623 0.575 18.814 1.00 95.50 84 ILE A C 1
ATOM 681 O O . ILE A 1 84 ? 3.712 0.671 18.243 1.00 95.50 84 ILE A O 1
ATOM 685 N N . LYS A 1 85 ? 1.836 -0.501 18.695 1.00 92.81 85 LYS A N 1
ATOM 686 C CA . LYS A 1 85 ? 2.153 -1.694 17.883 1.00 92.81 85 LYS A CA 1
ATOM 687 C C . LYS A 1 85 ? 1.111 -1.995 16.815 1.00 92.81 85 LYS A C 1
ATOM 689 O O . LYS A 1 85 ? 1.426 -2.680 15.845 1.00 92.81 85 LYS A O 1
ATOM 694 N N . ASP A 1 86 ? -0.114 -1.521 17.018 1.00 86.38 86 ASP A N 1
ATOM 695 C CA . ASP A 1 86 ? -1.265 -1.801 16.168 1.00 86.38 86 ASP A CA 1
ATOM 696 C C . ASP A 1 86 ? -2.042 -0.502 15.912 1.00 86.38 86 ASP A C 1
ATOM 698 O O . ASP A 1 86 ? -2.478 0.180 16.838 1.00 86.38 86 ASP A O 1
ATOM 702 N N . ILE A 1 87 ? -2.188 -0.149 14.636 1.00 93.81 87 ILE A N 1
ATOM 703 C CA . ILE A 1 87 ? -2.918 1.039 14.178 1.00 93.81 87 ILE A CA 1
ATOM 704 C C . ILE A 1 87 ? -4.248 0.672 13.503 1.00 93.81 87 ILE A C 1
ATOM 706 O O . ILE A 1 87 ? -4.791 1.452 12.716 1.00 93.81 87 ILE A O 1
ATOM 710 N N . THR A 1 88 ? -4.782 -0.524 13.772 1.00 86.06 88 THR A N 1
ATOM 711 C CA . THR A 1 88 ? -6.124 -0.932 13.339 1.00 86.06 88 THR A CA 1
ATOM 712 C C . THR A 1 88 ? -7.123 0.176 13.674 1.00 86.06 88 THR A C 1
ATOM 714 O O . THR A 1 88 ? -7.140 0.697 14.788 1.00 86.06 88 THR A O 1
ATOM 717 N N . GLY A 1 89 ? -7.899 0.582 12.665 1.00 88.62 89 GLY A N 1
ATOM 718 C CA . GLY A 1 89 ? -8.790 1.745 12.715 1.00 88.62 89 GLY A CA 1
ATOM 719 C C . GLY A 1 89 ? -8.277 2.979 11.957 1.00 88.62 89 GLY A C 1
ATOM 720 O O . GLY A 1 89 ? -9.082 3.826 11.582 1.00 88.62 89 GLY A O 1
ATOM 721 N N . ILE A 1 90 ? -6.983 3.075 11.616 1.00 95.56 90 ILE A N 1
ATOM 722 C CA . ILE A 1 90 ? -6.412 4.258 10.931 1.00 95.56 90 ILE A CA 1
ATOM 723 C C . ILE A 1 90 ? -7.074 4.581 9.576 1.00 95.56 90 ILE A C 1
ATOM 725 O O . ILE A 1 90 ? -7.196 5.743 9.192 1.00 95.56 90 ILE A O 1
ATOM 729 N N . LYS A 1 91 ? -7.570 3.569 8.854 1.00 89.25 91 LYS A N 1
ATOM 730 C CA . LYS A 1 91 ? -8.233 3.742 7.547 1.00 89.25 91 LYS A CA 1
ATOM 731 C C . LYS A 1 91 ? -9.608 4.420 7.635 1.00 89.25 91 LYS A C 1
ATOM 733 O O . LYS A 1 91 ? -10.167 4.784 6.600 1.00 89.25 91 LYS A O 1
ATOM 738 N N . LEU A 1 92 ? -10.153 4.609 8.841 1.00 89.06 92 LEU A N 1
ATOM 739 C CA . LEU A 1 92 ? -11.386 5.370 9.063 1.00 89.06 92 LEU A CA 1
ATOM 740 C C . LEU A 1 92 ? -11.190 6.875 8.785 1.00 89.06 92 LEU A C 1
ATOM 742 O O . LEU A 1 92 ? -12.130 7.540 8.353 1.00 89.06 92 LEU A O 1
ATOM 746 N N . PHE A 1 93 ? -9.968 7.399 8.941 1.00 95.69 93 PHE A N 1
ATOM 747 C CA . PHE A 1 93 ? -9.616 8.808 8.715 1.00 95.69 93 PHE A CA 1
ATOM 748 C C . PHE A 1 93 ? -9.393 9.102 7.221 1.00 95.69 93 PHE A C 1
ATOM 750 O O . PHE A 1 93 ? -8.275 9.327 6.756 1.00 95.69 93 PHE A O 1
ATOM 757 N N . LYS A 1 94 ? -10.474 9.088 6.432 1.00 90.62 94 LYS A N 1
ATOM 758 C CA . LYS A 1 94 ? -10.440 9.195 4.955 1.00 90.62 94 LYS A CA 1
ATOM 759 C C . LYS A 1 94 ? -9.815 10.495 4.420 1.00 90.62 94 LYS A C 1
ATOM 761 O O . LYS A 1 94 ? -9.380 10.522 3.267 1.00 90.62 94 LYS A O 1
ATOM 766 N N . ASN A 1 95 ? -9.765 11.550 5.238 1.00 97.31 95 ASN A N 1
ATOM 767 C CA . ASN A 1 95 ? -9.180 12.850 4.895 1.00 97.31 95 ASN A CA 1
ATOM 768 C C . ASN A 1 95 ? -7.742 13.050 5.400 1.00 97.31 95 ASN A C 1
ATOM 770 O O . ASN A 1 95 ? -7.176 14.122 5.171 1.00 97.31 95 ASN A O 1
ATOM 774 N N . LEU A 1 96 ? -7.132 12.029 6.015 1.00 98.50 96 LEU A N 1
ATOM 775 C CA . LEU A 1 96 ? -5.764 12.096 6.522 1.00 98.50 96 LEU A CA 1
ATOM 776 C C . LEU A 1 96 ? -4.765 12.428 5.403 1.00 98.50 96 LEU A C 1
ATOM 778 O O . LEU A 1 96 ? -4.731 11.761 4.368 1.00 98.50 96 LEU A O 1
ATOM 782 N N . LYS A 1 97 ? -3.935 13.448 5.631 1.00 98.50 97 LYS A N 1
ATOM 783 C CA . LYS A 1 97 ? -2.862 13.914 4.737 1.00 98.50 97 LYS A CA 1
ATOM 784 C C . LYS A 1 97 ? -1.473 13.609 5.288 1.00 98.50 97 LYS A C 1
ATOM 786 O O . LYS A 1 97 ? -0.560 13.348 4.502 1.00 98.50 97 LYS A O 1
ATOM 791 N N . MET A 1 98 ? -1.311 13.642 6.610 1.00 98.00 98 MET A N 1
ATOM 792 C CA . MET A 1 98 ? -0.034 13.408 7.284 1.00 98.00 98 MET A CA 1
ATOM 793 C C . MET A 1 98 ? -0.189 12.386 8.412 1.00 98.00 98 MET A C 1
ATOM 795 O O . MET A 1 98 ? -1.031 12.555 9.295 1.00 98.00 98 MET A O 1
ATOM 799 N N . LEU A 1 99 ? 0.642 11.344 8.371 1.00 98.12 99 LEU A N 1
ATOM 800 C CA . LEU A 1 99 ? 0.786 10.362 9.441 1.00 98.12 99 LEU A CA 1
ATOM 801 C C . LEU A 1 99 ? 2.233 10.355 9.931 1.00 98.12 99 LEU A C 1
ATOM 803 O O . LEU A 1 99 ? 3.150 10.126 9.146 1.00 98.12 99 LEU A O 1
ATOM 807 N N . ASP A 1 100 ? 2.417 10.565 11.225 1.00 97.44 100 ASP A N 1
ATOM 808 C CA . ASP A 1 100 ? 3.704 10.458 11.903 1.00 97.44 100 ASP A CA 1
ATOM 809 C C . ASP A 1 100 ? 3.634 9.337 12.941 1.00 97.44 100 ASP A C 1
ATOM 811 O O . ASP A 1 100 ? 2.814 9.376 13.857 1.00 97.44 100 ASP A O 1
ATOM 815 N N . ILE A 1 101 ? 4.458 8.314 12.742 1.00 95.75 101 ILE A N 1
ATOM 816 C CA . ILE A 1 101 ? 4.612 7.117 13.575 1.00 95.75 101 ILE A CA 1
ATOM 817 C C . ILE A 1 101 ? 6.102 6.853 13.835 1.00 95.75 101 ILE A C 1
ATOM 819 O O . ILE A 1 101 ? 6.531 5.701 13.921 1.00 95.75 101 ILE A O 1
ATOM 823 N N . GLN A 1 102 ? 6.924 7.903 13.901 1.00 94.50 102 GLN A N 1
ATOM 824 C CA . GLN A 1 102 ? 8.344 7.761 14.229 1.00 94.50 102 GLN A CA 1
ATOM 825 C C . GLN A 1 102 ? 8.530 7.177 15.639 1.00 94.50 102 GLN A C 1
ATOM 827 O O . GLN A 1 102 ? 7.741 7.458 16.537 1.00 94.50 102 GLN A O 1
ATOM 832 N N . HIS A 1 103 ? 9.591 6.404 15.876 1.00 94.19 103 HIS A N 1
ATOM 833 C CA . HIS A 1 103 ? 9.904 5.883 17.219 1.00 94.19 103 HIS A CA 1
ATOM 834 C C . HIS A 1 103 ? 8.747 5.092 17.876 1.00 94.19 103 HIS A C 1
ATOM 836 O O . HIS A 1 103 ? 8.417 5.312 19.044 1.00 94.19 103 HIS A O 1
ATOM 842 N N . THR A 1 104 ? 8.127 4.165 17.137 1.00 94.75 104 THR A N 1
ATOM 843 C CA . THR A 1 104 ? 7.077 3.264 17.656 1.00 94.75 104 THR A CA 1
ATOM 844 C C . THR A 1 104 ? 7.527 1.795 17.636 1.00 94.75 104 THR A C 1
ATOM 846 O O . THR A 1 104 ? 8.713 1.485 17.501 1.00 94.75 104 THR A O 1
ATOM 849 N N . LYS A 1 105 ? 6.594 0.854 17.830 1.00 93.19 105 LYS A N 1
ATOM 850 C CA . LYS A 1 105 ? 6.852 -0.598 17.865 1.00 93.19 105 LYS A CA 1
ATOM 851 C C . LYS A 1 105 ? 6.089 -1.353 16.774 1.00 93.19 105 LYS A C 1
ATOM 853 O O . LYS A 1 105 ? 5.843 -2.555 16.907 1.00 93.19 105 LYS A O 1
ATOM 858 N N . ILE A 1 106 ? 5.694 -0.653 15.714 1.00 90.69 106 ILE A N 1
ATOM 859 C CA . ILE A 1 106 ? 4.965 -1.236 14.592 1.00 90.69 106 ILE A CA 1
ATOM 860 C C . ILE A 1 106 ? 5.868 -2.170 13.770 1.00 90.69 106 ILE A C 1
ATOM 862 O O . ILE A 1 106 ? 7.055 -1.910 13.580 1.00 90.69 106 ILE A O 1
ATOM 866 N N . THR A 1 107 ? 5.309 -3.289 13.302 1.00 86.50 107 THR A N 1
ATOM 867 C CA . THR A 1 107 ? 6.049 -4.306 12.520 1.00 86.50 107 THR A CA 1
ATOM 868 C C . THR A 1 107 ? 5.608 -4.381 11.059 1.00 86.50 107 THR A C 1
ATOM 870 O O . THR A 1 107 ? 6.352 -4.858 10.199 1.00 86.50 107 THR A O 1
ATOM 873 N N . ASN A 1 108 ? 4.405 -3.885 10.773 1.00 84.12 108 ASN A N 1
ATOM 874 C CA . ASN A 1 108 ? 3.781 -3.826 9.459 1.00 84.12 108 ASN A CA 1
ATOM 875 C C . ASN A 1 108 ? 2.905 -2.570 9.372 1.00 84.12 108 ASN A C 1
ATOM 877 O O . ASN A 1 108 ? 2.245 -2.211 10.344 1.00 84.12 108 ASN A O 1
ATOM 881 N N . LEU A 1 109 ? 2.906 -1.903 8.220 1.00 88.38 109 LEU A N 1
ATOM 882 C CA . LEU A 1 109 ? 2.148 -0.676 7.996 1.00 88.38 109 LEU A CA 1
ATOM 883 C C . LEU A 1 109 ? 1.248 -0.820 6.766 1.00 88.38 109 LEU A C 1
ATOM 885 O O . LEU A 1 109 ? 1.722 -0.726 5.638 1.00 88.38 109 LEU A O 1
ATOM 889 N N . ASP A 1 110 ? -0.054 -1.012 6.974 1.00 86.25 110 ASP A N 1
ATOM 890 C CA . ASP A 1 110 ? -1.047 -1.101 5.896 1.00 86.25 110 ASP A CA 1
ATOM 891 C C . ASP A 1 110 ? -1.863 0.197 5.773 1.00 86.25 110 ASP A C 1
ATOM 893 O O . ASP A 1 110 ? -2.776 0.449 6.561 1.00 86.25 110 ASP A O 1
ATOM 897 N N . LEU A 1 111 ? -1.569 1.002 4.745 1.00 92.12 111 LEU A N 1
ATOM 898 C CA . LEU A 1 111 ? -2.244 2.277 4.458 1.00 92.12 111 LEU A CA 1
ATOM 899 C C . LEU A 1 111 ? -2.990 2.262 3.120 1.00 92.12 111 LEU A C 1
ATOM 901 O O . LEU A 1 111 ? -3.327 3.318 2.588 1.00 92.12 111 LEU A O 1
ATOM 905 N N . GLN A 1 112 ? -3.272 1.080 2.567 1.00 86.50 112 GLN A N 1
ATOM 906 C CA . GLN A 1 112 ? -3.907 0.961 1.255 1.00 86.50 112 GLN A CA 1
ATOM 907 C C . GLN A 1 112 ? -5.171 1.820 1.124 1.00 86.50 112 GLN A C 1
ATOM 909 O O . GLN A 1 112 ? -6.020 1.838 2.019 1.00 86.50 112 GLN A O 1
ATOM 914 N N . ASN A 1 113 ? -5.336 2.448 -0.043 1.00 84.88 113 ASN A N 1
ATOM 915 C CA . ASN A 1 113 ? -6.475 3.304 -0.405 1.00 84.88 113 ASN A CA 1
ATOM 916 C C . ASN A 1 113 ? -6.614 4.616 0.389 1.00 84.88 113 ASN A C 1
ATOM 918 O O . ASN A 1 113 ? -7.651 5.277 0.280 1.00 84.88 113 ASN A O 1
ATOM 922 N N . MET A 1 114 ? -5.602 5.054 1.143 1.00 93.19 114 MET A N 1
ATOM 923 C CA . MET A 1 114 ? -5.620 6.369 1.795 1.00 93.19 114 MET A CA 1
ATOM 924 C C . MET A 1 114 ? -5.336 7.487 0.780 1.00 93.19 114 MET A C 1
ATOM 926 O O . MET A 1 114 ? -4.281 8.113 0.756 1.00 93.19 114 MET A O 1
ATOM 930 N N . LYS A 1 115 ? -6.318 7.746 -0.093 1.00 92.94 115 LYS A N 1
ATOM 931 C CA . LYS A 1 115 ? -6.206 8.606 -1.285 1.00 92.94 115 LYS A CA 1
ATOM 932 C C . LYS A 1 115 ? -5.849 10.066 -0.993 1.00 92.94 115 LYS A C 1
ATOM 934 O O . LYS A 1 115 ? -5.454 10.762 -1.922 1.00 92.94 115 LYS A O 1
ATOM 939 N N . LYS A 1 116 ? -6.026 10.564 0.234 1.00 97.50 116 LYS A N 1
ATOM 940 C CA . LYS A 1 116 ? -5.685 11.945 0.630 1.00 97.50 116 LYS A CA 1
ATOM 941 C C . LYS A 1 116 ? -4.298 12.072 1.260 1.00 97.50 116 LYS A C 1
ATOM 943 O O . LYS A 1 116 ? -3.822 13.196 1.405 1.00 97.50 116 LYS A O 1
ATOM 948 N N . LEU A 1 117 ? -3.654 10.949 1.572 1.00 97.75 117 LEU A N 1
ATOM 949 C CA . LEU A 1 117 ? -2.360 10.913 2.231 1.00 97.75 117 LEU A CA 1
ATOM 950 C C . LEU A 1 117 ? -1.286 11.488 1.308 1.00 97.75 117 LEU A C 1
ATOM 952 O O . LEU A 1 117 ? -1.211 11.121 0.138 1.00 97.75 117 LEU A O 1
ATOM 956 N N . THR A 1 118 ? -0.469 12.394 1.836 1.00 97.31 118 THR A N 1
ATOM 957 C CA . THR A 1 118 ? 0.627 13.047 1.107 1.00 97.31 118 THR A CA 1
ATOM 958 C C . THR A 1 118 ? 1.989 12.809 1.746 1.00 97.31 118 THR A C 1
ATOM 960 O O . THR A 1 118 ? 2.984 12.832 1.024 1.00 97.31 118 THR A O 1
ATOM 963 N N . ASN A 1 119 ? 2.040 12.564 3.062 1.00 96.19 119 ASN A N 1
ATOM 964 C CA . ASN A 1 119 ? 3.280 12.384 3.819 1.00 96.19 119 ASN A CA 1
ATOM 965 C C . ASN A 1 119 ? 3.141 11.290 4.890 1.00 96.19 119 ASN A C 1
ATOM 967 O O . ASN A 1 119 ? 2.158 11.290 5.638 1.00 96.19 119 ASN A O 1
ATOM 971 N N . VAL A 1 120 ? 4.139 10.407 4.985 1.00 95.38 120 VAL A N 1
ATOM 972 C CA . VAL A 1 120 ? 4.266 9.408 6.059 1.00 95.38 120 VAL A CA 1
ATOM 973 C C . VAL A 1 120 ? 5.665 9.457 6.664 1.00 95.38 120 VAL A C 1
ATOM 975 O O . VAL A 1 120 ? 6.667 9.320 5.962 1.00 95.38 120 VAL A O 1
ATOM 978 N N . GLU A 1 121 ? 5.731 9.598 7.980 1.00 93.56 121 GLU A N 1
ATOM 979 C CA . GLU A 1 121 ? 6.977 9.594 8.739 1.00 93.56 121 GLU A CA 1
ATOM 980 C C . GLU A 1 121 ? 7.022 8.361 9.639 1.00 93.56 121 GLU A C 1
ATOM 982 O O . GLU A 1 121 ? 6.153 8.174 10.485 1.00 93.56 121 GLU A O 1
ATOM 987 N N . TYR A 1 122 ? 8.013 7.494 9.427 1.00 92.12 122 TYR A N 1
ATOM 988 C CA . TYR A 1 122 ? 8.118 6.201 10.113 1.00 92.12 122 TYR A CA 1
ATOM 989 C C . TYR A 1 122 ? 9.559 5.835 10.497 1.00 92.12 122 TYR A C 1
ATOM 991 O O . TYR A 1 122 ? 9.851 4.670 10.760 1.00 92.12 122 TYR A O 1
ATOM 999 N N . THR A 1 123 ? 10.469 6.806 10.547 1.00 89.50 123 THR A N 1
ATOM 1000 C CA . THR A 1 123 ? 11.866 6.569 10.943 1.00 89.50 123 THR A CA 1
ATOM 1001 C C . THR A 1 123 ? 11.967 6.014 12.362 1.00 89.50 123 THR A C 1
ATOM 1003 O O . THR A 1 123 ? 11.070 6.194 13.193 1.00 89.50 123 THR A O 1
ATOM 1006 N N . ASN A 1 124 ? 13.080 5.349 12.660 1.00 89.50 124 ASN A N 1
ATOM 1007 C CA . ASN A 1 124 ? 13.362 4.732 13.952 1.00 89.50 124 ASN A CA 1
ATOM 1008 C C . ASN A 1 124 ? 12.342 3.656 14.378 1.00 89.50 124 ASN A C 1
ATOM 1010 O O . ASN A 1 124 ? 12.056 3.494 15.566 1.00 89.50 124 ASN A O 1
ATOM 1014 N N . ASN A 1 125 ? 11.828 2.879 13.419 1.00 89.88 125 ASN A N 1
ATOM 1015 C CA . ASN A 1 125 ? 10.995 1.695 13.662 1.00 89.88 125 ASN A CA 1
ATOM 1016 C C . ASN A 1 125 ? 11.753 0.407 13.301 1.00 89.88 125 ASN A C 1
ATOM 1018 O O . ASN A 1 125 ? 11.465 -0.250 12.307 1.00 89.88 125 ASN A O 1
ATOM 1022 N N . SER A 1 126 ? 12.713 0.013 14.142 1.00 86.25 126 SER A N 1
ATOM 1023 C CA . SER A 1 126 ? 13.636 -1.115 13.883 1.00 86.25 126 SER A CA 1
ATOM 1024 C C . SER A 1 126 ? 12.993 -2.488 13.615 1.00 86.25 126 SER A C 1
ATOM 1026 O O . SER A 1 126 ? 13.662 -3.391 13.122 1.00 86.25 126 SER A O 1
ATOM 1028 N N . SER A 1 127 ? 11.720 -2.680 13.979 1.00 85.75 127 SER A N 1
ATOM 1029 C CA . SER A 1 127 ? 10.980 -3.937 13.771 1.00 85.75 127 SER A CA 1
ATOM 1030 C C . SER A 1 127 ? 10.023 -3.892 12.575 1.00 85.75 127 SER A C 1
ATOM 1032 O O . SER A 1 127 ? 9.353 -4.890 12.303 1.00 85.75 127 SER A O 1
ATOM 1034 N N . LEU A 1 128 ? 9.926 -2.752 11.884 1.00 88.06 128 LEU A N 1
ATOM 1035 C CA . LEU A 1 128 ? 9.100 -2.604 10.694 1.00 88.06 128 LEU A CA 1
ATOM 1036 C C . LEU A 1 128 ? 9.712 -3.420 9.555 1.00 88.06 128 LEU A C 1
ATOM 1038 O O . LEU A 1 128 ? 10.904 -3.338 9.291 1.00 88.06 128 LEU A O 1
ATOM 1042 N N . THR A 1 129 ? 8.889 -4.231 8.898 1.00 84.50 129 THR A N 1
ATOM 1043 C CA . THR A 1 129 ? 9.333 -5.120 7.809 1.00 84.50 129 THR A CA 1
ATOM 1044 C C . THR A 1 129 ? 8.583 -4.873 6.510 1.00 84.50 129 THR A C 1
ATOM 1046 O O . THR A 1 129 ? 9.106 -5.156 5.434 1.00 84.50 129 THR A O 1
ATOM 1049 N N . THR A 1 130 ? 7.356 -4.353 6.594 1.00 85.31 130 THR A N 1
ATOM 1050 C CA . THR A 1 130 ? 6.464 -4.183 5.445 1.00 85.31 130 THR A CA 1
ATOM 1051 C C . THR A 1 130 ? 5.707 -2.862 5.511 1.00 85.31 130 THR A C 1
ATOM 1053 O O . THR A 1 130 ? 5.187 -2.485 6.563 1.00 85.31 130 THR A O 1
ATOM 1056 N N . LEU A 1 131 ? 5.624 -2.181 4.368 1.00 89.25 131 LEU A N 1
ATOM 1057 C CA . LEU A 1 131 ? 4.819 -0.985 4.141 1.00 89.25 131 LEU A CA 1
ATOM 1058 C C . LEU A 1 131 ? 3.948 -1.202 2.906 1.00 89.25 131 LEU A C 1
ATOM 1060 O O . LEU A 1 131 ? 4.444 -1.600 1.856 1.00 89.25 131 LEU A O 1
ATOM 1064 N N . ASP A 1 132 ? 2.654 -0.929 3.009 1.00 87.69 132 ASP A N 1
ATOM 1065 C CA . ASP A 1 132 ? 1.715 -1.071 1.904 1.00 87.69 132 ASP A CA 1
ATOM 1066 C C . ASP A 1 132 ? 1.013 0.254 1.614 1.00 87.69 132 ASP A C 1
ATOM 1068 O O . ASP A 1 132 ? 0.092 0.676 2.321 1.00 87.69 132 ASP A O 1
ATOM 1072 N N . PHE A 1 133 ? 1.473 0.914 0.552 1.00 91.62 133 PHE A N 1
ATOM 1073 C CA . PHE A 1 133 ? 0.972 2.199 0.072 1.00 91.62 133 PHE A CA 1
ATOM 1074 C C . PHE A 1 133 ? 0.156 2.063 -1.215 1.00 91.62 133 PHE A C 1
ATOM 1076 O O . PHE A 1 133 ? -0.118 3.065 -1.882 1.00 91.62 133 PHE A O 1
ATOM 1083 N N . ARG A 1 134 ? -0.230 0.841 -1.606 1.00 87.94 134 ARG A N 1
ATOM 1084 C CA . ARG A 1 134 ? -1.003 0.637 -2.835 1.00 87.94 134 ARG A CA 1
ATOM 1085 C C . ARG A 1 134 ? -2.273 1.482 -2.802 1.00 87.94 134 ARG A C 1
ATOM 1087 O O . ARG A 1 134 ? -2.984 1.551 -1.799 1.00 87.94 134 ARG A O 1
ATOM 1094 N N . HIS A 1 135 ? -2.561 2.127 -3.926 1.00 88.00 135 HIS A N 1
ATOM 1095 C CA . HIS A 1 135 ? -3.689 3.037 -4.110 1.00 88.00 135 HIS A CA 1
ATOM 1096 C C . HIS A 1 135 ? -3.633 4.316 -3.257 1.00 88.00 135 HIS A C 1
ATOM 1098 O O . HIS A 1 135 ? -4.665 4.961 -3.085 1.00 88.00 135 HIS A O 1
ATOM 1104 N N . CYS A 1 136 ? -2.469 4.727 -2.751 1.00 92.81 136 CYS A N 1
ATOM 1105 C CA . CYS A 1 136 ? -2.261 6.045 -2.136 1.00 92.81 136 CYS A CA 1
ATOM 1106 C C . CYS A 1 136 ? -1.795 7.076 -3.176 1.00 92.81 136 CYS A C 1
ATOM 1108 O O . CYS A 1 136 ? -0.707 7.630 -3.078 1.00 92.81 136 CYS A O 1
ATOM 1110 N N . ASP A 1 137 ? -2.616 7.340 -4.191 1.00 89.31 137 ASP A N 1
ATOM 1111 C CA . ASP A 1 137 ? -2.221 8.053 -5.422 1.00 89.31 137 ASP A CA 1
ATOM 1112 C C . ASP A 1 137 ? -1.674 9.482 -5.200 1.00 89.31 137 ASP A C 1
ATOM 1114 O O . ASP A 1 137 ? -1.000 10.036 -6.069 1.00 89.31 137 ASP A O 1
ATOM 1118 N N . ASN A 1 138 ? -1.966 10.098 -4.048 1.00 95.62 138 ASN A N 1
ATOM 1119 C CA . ASN A 1 138 ? -1.478 11.431 -3.681 1.00 95.62 138 ASN A CA 1
ATOM 1120 C C . ASN A 1 138 ? -0.243 11.426 -2.771 1.00 95.62 138 ASN A C 1
ATOM 1122 O O . ASN A 1 138 ? 0.261 12.509 -2.463 1.00 95.62 138 ASN A O 1
ATOM 1126 N N . LEU A 1 139 ? 0.256 10.249 -2.377 1.00 95.94 139 LEU A N 1
ATOM 1127 C CA . LEU A 1 139 ? 1.432 10.125 -1.527 1.00 95.94 139 LEU A CA 1
ATOM 1128 C C . LEU A 1 139 ? 2.648 10.691 -2.260 1.00 95.94 139 LEU A C 1
ATOM 1130 O O . LEU A 1 139 ? 2.952 10.294 -3.385 1.00 95.94 139 LEU A O 1
ATOM 1134 N N . VAL A 1 140 ? 3.327 11.641 -1.621 1.00 94.62 140 VAL A N 1
ATOM 1135 C CA . VAL A 1 140 ? 4.521 12.287 -2.170 1.00 94.62 140 VAL A CA 1
ATOM 1136 C C . VAL A 1 140 ? 5.755 11.701 -1.508 1.00 94.62 140 VAL A C 1
ATOM 1138 O O . VAL A 1 140 ? 6.637 11.185 -2.187 1.00 94.62 140 VAL A O 1
ATOM 1141 N N . THR A 1 141 ? 5.793 11.731 -0.182 1.00 90.19 141 THR A N 1
ATOM 1142 C CA . THR A 1 141 ? 6.961 11.335 0.603 1.00 90.19 141 THR A CA 1
ATOM 1143 C C . THR A 1 141 ? 6.596 10.273 1.623 1.00 90.19 141 THR A C 1
ATOM 1145 O O . THR A 1 141 ? 5.566 10.347 2.295 1.00 90.19 141 THR A O 1
ATOM 1148 N N . ALA A 1 142 ? 7.483 9.294 1.751 1.00 83.88 142 ALA A N 1
ATOM 1149 C CA . ALA A 1 142 ? 7.548 8.408 2.898 1.00 83.88 142 ALA A CA 1
ATOM 1150 C C . ALA A 1 142 ? 9.035 8.315 3.264 1.00 83.88 142 ALA A C 1
ATOM 1152 O O . ALA A 1 142 ? 9.858 8.047 2.387 1.00 83.88 142 ALA A O 1
ATOM 1153 N N . HIS A 1 143 ? 9.388 8.681 4.498 1.00 77.50 143 HIS A N 1
ATOM 1154 C CA . HIS A 1 143 ? 10.793 8.809 4.913 1.00 77.50 143 HIS A CA 1
ATOM 1155 C C . HIS A 1 143 ? 11.600 7.511 4.700 1.00 77.50 143 HIS A C 1
ATOM 1157 O O . HIS A 1 143 ? 11.024 6.440 4.638 1.00 77.50 143 HIS A O 1
ATOM 1163 N N . HIS A 1 144 ? 12.926 7.629 4.550 1.00 73.19 144 HIS A N 1
ATOM 1164 C CA . HIS A 1 144 ? 13.854 6.557 4.151 1.00 73.19 144 HIS A CA 1
ATOM 1165 C C . HIS A 1 144 ? 13.633 5.170 4.778 1.00 73.19 144 HIS A C 1
ATOM 1167 O O . HIS A 1 144 ? 13.349 5.040 5.964 1.00 73.19 144 HIS A O 1
ATOM 1173 N N . SER A 1 145 ? 13.873 4.134 3.968 1.00 78.88 145 SER A N 1
ATOM 1174 C CA . SER A 1 145 ? 14.057 2.761 4.450 1.00 78.88 145 SER A CA 1
ATOM 1175 C C . SER A 1 145 ? 15.287 2.671 5.361 1.00 78.88 145 SER A C 1
ATOM 1177 O O . SER A 1 145 ? 16.358 3.191 5.024 1.00 78.88 145 SER A O 1
ATOM 1179 N N . GLU A 1 146 ? 15.131 2.024 6.514 1.00 79.88 146 GLU A N 1
ATOM 1180 C CA . GLU A 1 146 ? 16.201 1.825 7.498 1.00 79.88 146 GLU A CA 1
ATOM 1181 C C . GLU A 1 146 ? 16.592 0.347 7.612 1.00 79.88 146 GLU A C 1
ATOM 1183 O O . GLU A 1 146 ? 17.747 0.034 7.883 1.00 79.88 146 GLU A O 1
ATOM 1188 N N . ASN A 1 147 ? 15.655 -0.583 7.429 1.00 80.94 147 ASN A N 1
ATOM 1189 C CA . ASN A 1 147 ? 15.854 -1.998 7.743 1.00 80.94 147 ASN A CA 1
ATOM 1190 C C . ASN A 1 147 ? 15.599 -2.926 6.554 1.00 80.94 147 ASN A C 1
ATOM 1192 O O . ASN A 1 147 ? 15.244 -4.086 6.769 1.00 80.94 147 ASN A O 1
ATOM 1196 N N . ASN A 1 148 ? 15.810 -2.459 5.318 1.00 82.88 148 ASN A N 1
ATOM 1197 C CA . ASN A 1 148 ? 15.430 -3.195 4.110 1.00 82.88 148 ASN A CA 1
ATOM 1198 C C . ASN A 1 148 ? 13.950 -3.626 4.154 1.00 82.88 148 ASN A C 1
ATOM 1200 O O . ASN A 1 148 ? 13.597 -4.782 3.907 1.00 82.88 148 ASN A O 1
ATOM 1204 N N . GLU A 1 149 ? 13.060 -2.704 4.515 1.00 87.56 149 GLU A N 1
ATOM 1205 C CA . GLU A 1 149 ? 11.631 -2.988 4.524 1.00 87.56 149 GLU A CA 1
ATOM 1206 C C . GLU A 1 149 ? 11.116 -3.221 3.095 1.00 87.56 149 GLU A C 1
ATOM 1208 O O . GLU A 1 149 ? 11.588 -2.617 2.127 1.00 87.56 149 GLU A O 1
ATOM 1213 N N . THR A 1 150 ? 10.120 -4.098 2.955 1.00 88.06 150 THR A N 1
ATOM 1214 C CA . THR A 1 150 ? 9.407 -4.295 1.686 1.00 88.06 150 THR A CA 1
ATOM 1215 C C . THR A 1 150 ? 8.302 -3.258 1.552 1.00 88.06 150 TH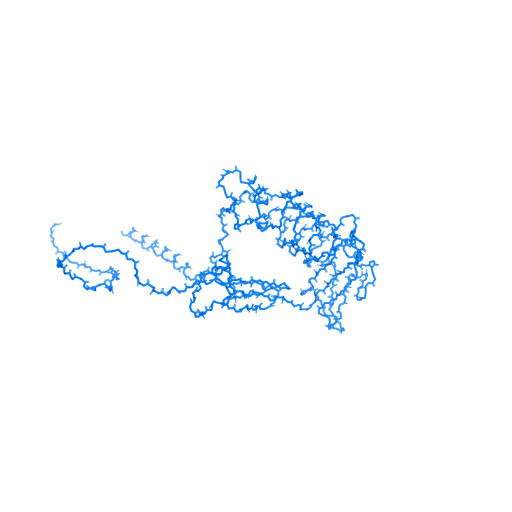R A C 1
ATOM 1217 O O . THR A 1 150 ? 7.434 -3.161 2.419 1.00 88.06 150 THR A O 1
ATOM 1220 N N . VAL A 1 151 ? 8.302 -2.510 0.452 1.00 90.31 151 VAL A N 1
ATOM 1221 C CA . VAL A 1 151 ? 7.352 -1.429 0.187 1.00 90.31 151 VAL A CA 1
ATOM 1222 C C . VAL A 1 151 ? 6.507 -1.777 -1.033 1.00 90.31 151 VAL A C 1
ATOM 1224 O O . VAL A 1 151 ? 7.000 -1.853 -2.157 1.00 90.31 151 VAL A O 1
ATOM 1227 N N . TYR A 1 152 ? 5.207 -1.953 -0.830 1.00 88.50 152 TYR A N 1
ATOM 1228 C CA . TYR A 1 152 ? 4.250 -2.188 -1.904 1.00 88.50 152 TYR A CA 1
ATOM 1229 C C . TYR A 1 152 ? 3.679 -0.857 -2.389 1.00 88.50 152 TYR A C 1
ATOM 1231 O O . TYR A 1 152 ? 3.050 -0.128 -1.618 1.00 88.50 152 TYR A O 1
ATOM 1239 N N . ILE A 1 153 ? 3.843 -0.563 -3.680 1.00 90.12 153 ILE A N 1
ATOM 1240 C CA . ILE A 1 153 ? 3.226 0.600 -4.329 1.00 90.12 153 ILE A CA 1
ATOM 1241 C C . ILE A 1 153 ? 2.373 0.170 -5.521 1.00 90.12 153 ILE A C 1
ATOM 1243 O O . ILE A 1 153 ? 2.595 -0.870 -6.141 1.00 90.12 153 ILE A O 1
ATOM 1247 N N . SER A 1 154 ? 1.364 0.976 -5.839 1.00 85.81 154 SER A N 1
ATOM 1248 C CA . SER A 1 154 ? 0.593 0.808 -7.069 1.00 85.81 154 SER A CA 1
ATOM 1249 C C . SER A 1 154 ? 1.296 1.510 -8.217 1.00 85.81 154 SER A C 1
ATOM 1251 O O . SER A 1 154 ? 1.803 2.622 -8.060 1.00 85.81 154 SER A O 1
ATOM 1253 N N . ALA A 1 155 ? 1.249 0.909 -9.400 1.00 84.38 155 ALA A N 1
ATOM 1254 C CA . ALA A 1 155 ? 1.536 1.653 -10.611 1.00 84.38 155 ALA A CA 1
ATOM 1255 C C . ALA A 1 155 ? 0.581 2.855 -10.744 1.00 84.38 155 ALA A C 1
ATOM 1257 O O . ALA A 1 155 ? -0.596 2.778 -10.383 1.00 84.38 155 ALA A O 1
ATOM 1258 N N . GLY A 1 156 ? 1.109 3.976 -11.229 1.00 85.94 156 GLY A N 1
ATOM 1259 C CA . GLY A 1 156 ? 0.403 5.255 -11.297 1.00 85.94 156 GLY A CA 1
ATOM 1260 C C . GLY A 1 156 ? 0.614 6.152 -10.073 1.00 85.94 156 GLY A C 1
ATOM 1261 O O . GLY A 1 156 ? 0.103 7.271 -10.049 1.00 85.94 156 GLY A O 1
ATOM 1262 N N . MET A 1 157 ? 1.410 5.734 -9.081 1.00 91.88 157 MET A N 1
ATOM 1263 C CA . MET A 1 157 ? 1.852 6.594 -7.972 1.00 91.88 157 MET A CA 1
ATOM 1264 C C . MET A 1 157 ? 2.953 7.571 -8.427 1.00 91.88 157 MET A C 1
ATOM 1266 O O . MET A 1 157 ? 4.076 7.579 -7.929 1.00 91.88 157 MET A O 1
ATOM 1270 N N . LEU A 1 158 ? 2.616 8.435 -9.389 1.00 93.06 158 LEU A N 1
ATOM 1271 C CA . LEU A 1 158 ? 3.551 9.325 -10.095 1.00 93.06 158 LEU A CA 1
ATOM 1272 C C . LEU A 1 158 ? 4.129 10.453 -9.227 1.00 93.06 158 LEU A C 1
ATOM 1274 O O . LEU A 1 158 ? 5.032 11.168 -9.658 1.00 93.06 158 LEU A O 1
ATOM 1278 N N . ARG A 1 159 ? 3.598 10.639 -8.016 1.00 93.81 159 ARG A N 1
ATOM 1279 C CA . ARG A 1 159 ? 4.039 11.662 -7.058 1.00 93.81 159 ARG A CA 1
ATOM 1280 C C . ARG A 1 159 ? 5.015 11.121 -6.020 1.00 93.81 159 ARG A C 1
ATOM 1282 O O . ARG A 1 159 ? 5.693 11.920 -5.385 1.00 93.81 159 ARG A O 1
ATOM 1289 N N . PHE A 1 160 ? 5.076 9.801 -5.853 1.00 93.44 160 PHE A N 1
ATOM 1290 C CA . PHE A 1 160 ? 5.846 9.176 -4.791 1.00 93.44 160 PHE A CA 1
ATOM 1291 C C . PHE A 1 160 ? 7.339 9.216 -5.113 1.00 93.44 160 PHE A C 1
ATOM 1293 O O . PHE A 1 160 ? 7.781 8.636 -6.104 1.00 93.44 160 PHE A O 1
ATOM 1300 N N . VAL A 1 161 ? 8.115 9.913 -4.287 1.00 90.12 161 VAL A N 1
ATOM 1301 C CA . VAL A 1 161 ? 9.568 10.071 -4.461 1.00 90.12 161 VAL A CA 1
ATOM 1302 C C . VAL A 1 161 ? 10.387 9.269 -3.448 1.00 90.12 161 VAL A C 1
ATOM 1304 O O . VAL A 1 161 ? 11.609 9.291 -3.522 1.00 90.12 161 VAL A O 1
ATOM 1307 N N . GLY A 1 162 ? 9.737 8.574 -2.507 1.00 86.25 162 GLY A N 1
ATOM 1308 C CA . GLY A 1 162 ? 10.414 7.934 -1.379 1.00 86.25 162 GLY A CA 1
ATOM 1309 C C . GLY A 1 162 ? 10.999 8.961 -0.410 1.00 86.25 162 GLY A C 1
ATOM 1310 O O . GLY A 1 162 ? 10.288 9.867 0.040 1.00 86.25 162 GLY A O 1
ATOM 1311 N N . CYS A 1 163 ? 12.294 8.825 -0.106 1.00 82.31 163 CYS A N 1
ATOM 1312 C CA . CYS A 1 163 ? 13.015 9.738 0.774 1.00 82.31 163 CYS A CA 1
ATOM 1313 C C . CYS A 1 163 ? 13.356 11.059 0.054 1.00 82.31 163 CYS A C 1
ATOM 1315 O O . CYS A 1 163 ? 14.035 11.039 -0.974 1.00 82.31 163 CYS A O 1
ATOM 1317 N N . PRO A 1 164 ? 12.972 12.228 0.605 1.00 76.19 164 PRO A N 1
ATOM 1318 C CA . PRO A 1 164 ? 13.250 13.519 -0.025 1.00 76.19 164 PRO A CA 1
ATOM 1319 C C . PRO A 1 164 ? 14.728 13.942 0.039 1.00 76.19 164 PRO A C 1
ATOM 1321 O O . PRO A 1 164 ? 15.131 14.838 -0.700 1.00 76.19 164 PRO A O 1
ATOM 1324 N N . TYR A 1 165 ? 15.531 13.330 0.917 1.00 83.44 165 TYR A N 1
ATOM 1325 C CA . TYR A 1 165 ? 16.937 13.695 1.130 1.00 83.44 165 TYR A CA 1
ATOM 1326 C C . TYR A 1 165 ? 17.921 12.799 0.376 1.00 83.44 165 TYR A C 1
ATOM 1328 O O . TYR A 1 165 ? 18.972 13.277 -0.044 1.00 83.44 165 TYR A O 1
ATOM 1336 N N . VAL A 1 166 ? 17.588 11.514 0.214 1.00 80.06 166 VAL A N 1
ATOM 1337 C CA . VAL A 1 166 ? 18.443 10.515 -0.442 1.00 80.06 166 VAL A CA 1
ATOM 1338 C C . VAL A 1 166 ? 17.567 9.627 -1.335 1.00 80.06 166 VAL A C 1
ATOM 1340 O O . VAL A 1 166 ? 16.914 8.717 -0.818 1.00 80.06 166 VAL A O 1
ATOM 1343 N N . PRO A 1 167 ? 17.486 9.910 -2.647 1.00 70.56 167 PRO A N 1
ATOM 1344 C CA . PRO A 1 167 ? 16.553 9.252 -3.567 1.00 70.56 167 PRO A CA 1
ATOM 1345 C C . PRO A 1 167 ? 16.648 7.718 -3.614 1.00 70.56 167 PRO A C 1
ATOM 1347 O O . PRO A 1 167 ? 15.657 7.049 -3.893 1.00 70.56 167 PRO A O 1
ATOM 1350 N N . GLU A 1 168 ? 17.816 7.149 -3.323 1.00 74.94 168 GLU A N 1
ATOM 1351 C CA . GLU A 1 168 ? 18.096 5.710 -3.349 1.00 74.94 168 GLU A CA 1
ATOM 1352 C C . GLU A 1 168 ? 17.483 4.963 -2.149 1.00 74.94 168 GLU A C 1
ATOM 1354 O O . GLU A 1 168 ? 17.249 3.756 -2.215 1.00 74.94 168 GLU A O 1
ATOM 1359 N N . HIS A 1 169 ? 17.145 5.670 -1.063 1.00 78.50 169 HIS A N 1
ATOM 1360 C CA . HIS A 1 169 ? 16.668 5.074 0.189 1.00 78.50 169 HIS A CA 1
ATOM 1361 C C . HIS A 1 169 ? 15.169 4.703 0.153 1.00 78.50 169 HIS A C 1
ATOM 1363 O O . HIS A 1 169 ? 14.381 5.126 1.003 1.00 78.50 169 HIS A O 1
ATOM 1369 N N . THR A 1 170 ? 14.759 3.917 -0.842 1.00 78.56 170 THR A N 1
ATOM 1370 C CA . THR A 1 170 ? 13.352 3.531 -1.084 1.00 78.56 170 THR A CA 1
ATOM 1371 C C . THR A 1 170 ? 12.980 2.142 -0.559 1.00 78.56 170 THR A C 1
ATOM 1373 O O . THR A 1 170 ? 11.805 1.785 -0.585 1.00 78.56 170 THR A O 1
ATOM 1376 N N . GLY A 1 171 ? 13.949 1.381 -0.040 1.00 86.19 171 GLY A N 1
ATOM 1377 C CA . GLY A 1 171 ? 13.743 0.006 0.428 1.00 86.19 171 GLY A CA 1
ATOM 1378 C C . GLY A 1 171 ? 13.551 -0.983 -0.723 1.00 86.19 171 GLY A C 1
ATOM 1379 O O . GLY A 1 171 ? 13.967 -0.721 -1.855 1.00 86.19 171 GLY A O 1
ATOM 1380 N N . HIS A 1 172 ? 12.926 -2.130 -0.442 1.00 89.56 172 HIS A N 1
ATOM 1381 C CA . HIS A 1 172 ? 12.589 -3.109 -1.476 1.00 89.56 172 HIS A CA 1
ATOM 1382 C C . HIS A 1 172 ? 11.218 -2.800 -2.089 1.00 89.56 172 HIS A C 1
ATOM 1384 O O . HIS A 1 172 ? 10.191 -3.173 -1.518 1.00 89.56 172 HIS A O 1
ATOM 1390 N N . LEU A 1 173 ? 11.178 -2.102 -3.230 1.00 91.75 173 LEU A N 1
ATOM 1391 C CA . LEU A 1 173 ? 9.911 -1.765 -3.887 1.00 91.75 173 LEU A CA 1
ATOM 1392 C C . LEU A 1 173 ? 9.330 -2.973 -4.626 1.00 91.75 173 LEU A C 1
ATOM 1394 O O . LEU A 1 173 ? 10.009 -3.594 -5.438 1.00 91.75 173 LEU A O 1
ATOM 1398 N N . ILE A 1 174 ? 8.041 -3.234 -4.427 1.00 90.44 174 ILE A N 1
ATOM 1399 C CA . ILE A 1 174 ? 7.258 -4.186 -5.217 1.00 90.44 174 ILE A CA 1
ATOM 1400 C C . ILE A 1 174 ? 6.221 -3.410 -6.032 1.00 90.44 174 ILE A C 1
ATOM 1402 O O . ILE A 1 174 ? 5.366 -2.722 -5.466 1.00 90.44 174 ILE A O 1
ATOM 1406 N N . ILE A 1 175 ? 6.297 -3.529 -7.360 1.00 91.00 175 ILE A N 1
ATOM 1407 C CA . ILE A 1 175 ? 5.503 -2.753 -8.320 1.00 91.00 175 ILE A CA 1
ATOM 1408 C C . ILE A 1 175 ? 4.742 -3.707 -9.246 1.00 91.00 175 ILE A C 1
ATOM 1410 O O . ILE A 1 175 ? 5.335 -4.526 -9.944 1.00 91.00 175 ILE A O 1
ATOM 1414 N N . ASP A 1 176 ? 3.416 -3.585 -9.282 1.00 82.81 176 ASP A N 1
ATOM 1415 C CA . ASP A 1 176 ? 2.553 -4.381 -10.162 1.00 82.81 176 ASP A CA 1
ATOM 1416 C C . ASP A 1 176 ? 2.366 -3.697 -11.525 1.00 82.81 176 ASP A C 1
ATOM 1418 O O . ASP A 1 176 ? 1.755 -2.631 -11.604 1.00 82.81 176 ASP A O 1
ATOM 1422 N N . LEU A 1 177 ? 2.879 -4.310 -12.595 1.00 87.31 177 LEU A N 1
ATOM 1423 C CA . LEU A 1 177 ? 2.739 -3.834 -13.975 1.00 87.31 177 LEU A CA 1
ATOM 1424 C C . LEU A 1 177 ? 1.591 -4.509 -14.740 1.00 87.31 177 LEU A C 1
ATOM 1426 O O . LEU A 1 177 ? 1.403 -4.236 -15.929 1.00 87.31 177 LEU A O 1
ATOM 1430 N N . ARG A 1 178 ? 0.818 -5.409 -14.123 1.00 75.25 178 ARG A N 1
ATOM 1431 C CA . ARG A 1 178 ? -0.243 -6.129 -14.842 1.00 75.25 178 ARG A CA 1
ATOM 1432 C C . ARG A 1 178 ? -1.300 -5.180 -15.385 1.00 75.25 178 ARG A C 1
ATOM 1434 O O . ARG A 1 178 ? -1.787 -4.291 -14.694 1.00 75.25 178 ARG A O 1
ATOM 1441 N N . GLY A 1 179 ? -1.671 -5.401 -16.644 1.00 75.38 179 GLY A N 1
ATOM 1442 C CA . GLY A 1 179 ? -2.589 -4.526 -17.376 1.00 75.38 179 GLY A CA 1
ATOM 1443 C C . GLY A 1 179 ? -1.962 -3.210 -17.850 1.00 75.38 179 GLY A C 1
ATOM 1444 O O . GLY A 1 179 ? -2.649 -2.422 -18.493 1.00 75.38 179 GLY A O 1
ATOM 1445 N N . LEU A 1 180 ? -0.675 -2.979 -17.566 1.00 83.62 180 LEU A N 1
ATOM 1446 C CA . LEU A 1 180 ? 0.082 -1.792 -17.980 1.00 83.62 180 LEU A CA 1
ATOM 1447 C C . LEU A 1 180 ? 1.238 -2.124 -18.929 1.00 83.62 180 LEU A C 1
ATOM 1449 O O . LEU A 1 180 ? 1.963 -1.226 -19.360 1.00 83.62 180 LEU A O 1
ATOM 1453 N N . THR A 1 181 ? 1.413 -3.403 -19.258 1.00 89.06 181 THR A N 1
ATOM 1454 C CA . THR A 1 181 ? 2.396 -3.865 -20.232 1.00 89.06 181 THR A CA 1
ATOM 1455 C C . THR A 1 181 ? 1.780 -3.990 -21.623 1.00 89.06 181 THR A C 1
ATOM 1457 O O . THR A 1 181 ? 0.598 -4.285 -21.793 1.00 89.06 181 THR A O 1
ATOM 1460 N N . SER A 1 182 ? 2.603 -3.760 -22.639 1.00 90.19 182 SER A N 1
ATOM 1461 C CA . SER A 1 182 ? 2.354 -4.147 -24.028 1.00 90.19 182 SER A CA 1
ATOM 1462 C C . SER A 1 182 ? 3.289 -5.292 -24.405 1.00 90.19 182 SER A C 1
ATOM 1464 O O . SER A 1 182 ? 4.279 -5.534 -23.719 1.00 90.19 182 SER A O 1
ATOM 1466 N N . ILE A 1 183 ? 2.985 -6.011 -25.481 1.00 91.19 183 ILE A N 1
ATOM 1467 C CA . ILE A 1 183 ? 3.847 -7.082 -25.989 1.00 91.19 183 ILE A CA 1
ATOM 1468 C C . ILE A 1 183 ? 4.577 -6.567 -27.229 1.00 91.19 183 ILE A C 1
ATOM 1470 O O . ILE A 1 183 ? 3.924 -6.071 -28.146 1.00 91.19 183 ILE A O 1
ATOM 1474 N N . ASP A 1 184 ? 5.909 -6.640 -27.236 1.00 92.69 184 ASP A N 1
ATOM 1475 C CA . ASP A 1 184 ? 6.720 -6.291 -28.410 1.00 92.69 184 ASP A CA 1
ATOM 1476 C C . ASP A 1 184 ? 6.790 -7.437 -29.439 1.00 92.69 184 ASP A C 1
ATOM 1478 O O . ASP A 1 184 ? 6.304 -8.545 -29.198 1.00 92.69 184 ASP A O 1
ATOM 1482 N N . ASP A 1 185 ? 7.423 -7.189 -30.589 1.00 93.81 185 ASP A N 1
ATOM 1483 C CA . ASP A 1 185 ? 7.563 -8.177 -31.673 1.00 93.81 185 ASP A CA 1
ATOM 1484 C C . ASP A 1 185 ? 8.323 -9.452 -31.249 1.00 93.81 185 ASP A C 1
ATOM 1486 O O . ASP A 1 185 ? 8.167 -10.509 -31.864 1.00 93.81 185 ASP A O 1
ATOM 1490 N N . ASN A 1 186 ? 9.127 -9.382 -30.182 1.00 93.06 186 ASN A N 1
ATOM 1491 C CA . ASN A 1 186 ? 9.859 -10.520 -29.620 1.00 93.06 186 ASN A CA 1
ATOM 1492 C C . ASN A 1 186 ? 9.049 -11.271 -28.544 1.00 93.06 186 ASN A C 1
ATOM 1494 O O . ASN A 1 186 ? 9.495 -12.299 -28.019 1.00 93.06 186 ASN A O 1
ATOM 1498 N N . GLY A 1 187 ? 7.850 -10.784 -28.220 1.00 90.38 187 GLY A N 1
ATOM 1499 C CA . GLY A 1 187 ? 6.981 -11.309 -27.177 1.00 90.38 187 GLY A CA 1
ATOM 1500 C C . GLY A 1 187 ? 7.285 -10.767 -25.779 1.00 90.38 187 GLY A C 1
ATOM 1501 O O . GLY A 1 187 ? 6.645 -11.206 -24.824 1.00 90.38 187 GLY A O 1
ATOM 1502 N N . ASN A 1 188 ? 8.251 -9.859 -25.622 1.00 94.00 188 ASN A N 1
ATOM 1503 C CA . ASN A 1 188 ? 8.597 -9.302 -24.318 1.00 94.00 188 ASN A CA 1
ATOM 1504 C C . ASN A 1 188 ? 7.522 -8.330 -23.840 1.00 94.00 188 ASN A C 1
ATOM 1506 O O . ASN A 1 188 ? 6.853 -7.661 -24.628 1.00 94.00 188 ASN A O 1
ATOM 1510 N N . LYS A 1 189 ? 7.391 -8.238 -22.519 1.00 93.75 189 LYS A N 1
ATOM 1511 C CA . LYS A 1 189 ? 6.455 -7.351 -21.838 1.00 93.75 189 LYS A CA 1
ATOM 1512 C C . LYS A 1 189 ? 7.114 -5.996 -21.653 1.00 93.75 189 LYS A C 1
ATOM 1514 O O . LYS A 1 189 ? 8.028 -5.852 -20.849 1.00 93.75 189 LYS A O 1
ATOM 1519 N N . THR A 1 190 ? 6.659 -5.006 -22.404 1.00 95.31 190 THR A N 1
ATOM 1520 C CA . THR A 1 190 ? 7.188 -3.644 -22.376 1.00 95.31 190 THR A CA 1
ATOM 1521 C C . THR A 1 190 ? 6.281 -2.719 -21.579 1.00 95.31 190 THR A C 1
ATOM 1523 O O . THR A 1 190 ? 5.058 -2.828 -21.644 1.00 95.31 190 THR A O 1
ATOM 1526 N N . CYS A 1 191 ? 6.859 -1.801 -20.810 1.00 95.25 191 CYS A N 1
ATOM 1527 C CA . CYS A 1 191 ? 6.118 -0.827 -20.021 1.00 95.25 191 CYS A CA 1
ATOM 1528 C C . CYS A 1 191 ? 6.821 0.531 -20.030 1.00 95.25 191 CYS A C 1
ATOM 1530 O O . CYS A 1 191 ? 8.017 0.616 -19.766 1.00 95.25 191 CYS A O 1
ATOM 1532 N N . ASP A 1 192 ? 6.069 1.593 -20.302 1.00 95.75 192 ASP A N 1
ATOM 1533 C CA . ASP A 1 192 ? 6.530 2.974 -20.157 1.00 95.75 192 ASP A CA 1
ATOM 1534 C C . ASP A 1 192 ? 6.492 3.365 -18.672 1.00 95.75 192 ASP A C 1
ATOM 1536 O O . ASP A 1 192 ? 5.417 3.606 -18.109 1.00 95.75 192 ASP A O 1
ATOM 1540 N N . LEU A 1 193 ? 7.665 3.431 -18.033 1.00 95.94 193 LEU A N 1
ATOM 1541 C CA . LEU A 1 193 ? 7.766 3.682 -16.594 1.00 95.94 193 LEU A CA 1
ATOM 1542 C C . LEU A 1 193 ? 7.252 5.068 -16.188 1.00 95.94 193 LEU A C 1
ATOM 1544 O O . LEU A 1 193 ? 6.895 5.246 -15.022 1.00 95.94 193 LEU A O 1
ATOM 1548 N N . THR A 1 194 ? 7.115 6.022 -17.120 1.00 95.62 194 THR A N 1
ATOM 1549 C CA . THR A 1 194 ? 6.524 7.344 -16.827 1.00 95.62 194 THR A CA 1
ATOM 1550 C C . THR A 1 194 ? 5.044 7.272 -16.450 1.00 95.62 194 THR A C 1
ATOM 1552 O O . THR A 1 194 ? 4.509 8.210 -15.861 1.00 95.62 194 THR A O 1
ATOM 1555 N N . LYS A 1 195 ? 4.382 6.145 -16.744 1.00 92.44 195 LYS A N 1
ATOM 1556 C CA . LYS A 1 195 ? 2.997 5.851 -16.346 1.00 92.44 195 LYS A CA 1
ATOM 1557 C C . LYS A 1 195 ? 2.902 5.042 -15.053 1.00 92.44 195 LYS A C 1
ATOM 1559 O O . LYS A 1 195 ? 1.803 4.834 -14.547 1.00 92.44 195 LYS A O 1
ATOM 1564 N N . VAL A 1 196 ? 4.033 4.580 -14.525 1.00 92.69 196 VAL A N 1
ATOM 1565 C CA . VAL A 1 196 ? 4.093 3.634 -13.405 1.00 92.69 196 VAL A CA 1
ATOM 1566 C C . VAL A 1 196 ? 4.599 4.319 -12.142 1.00 92.69 196 VAL A C 1
ATOM 1568 O O . VAL A 1 196 ? 3.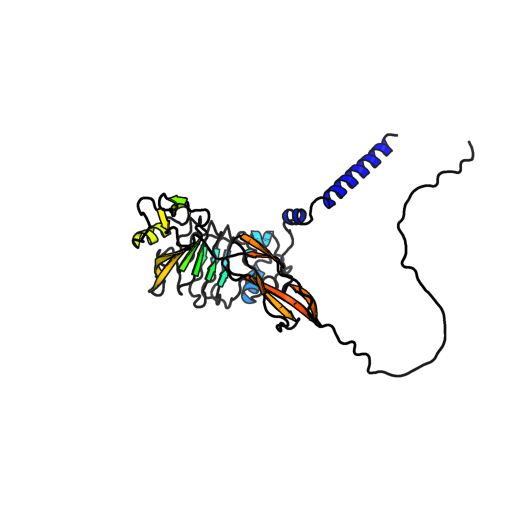941 4.244 -11.107 1.00 92.69 196 VAL A O 1
ATOM 1571 N N . ILE A 1 197 ? 5.743 4.995 -12.229 1.00 93.94 197 ILE A N 1
ATOM 1572 C CA . ILE A 1 197 ? 6.477 5.559 -11.091 1.00 93.94 197 ILE A CA 1
ATOM 1573 C C . ILE A 1 197 ? 6.864 7.019 -11.351 1.00 93.94 197 ILE A C 1
ATOM 1575 O O . ILE A 1 197 ? 6.817 7.504 -12.481 1.00 93.94 197 ILE A O 1
ATOM 1579 N N . SER A 1 198 ? 7.229 7.745 -10.291 1.00 94.06 198 SER A N 1
ATOM 1580 C CA . SER A 1 198 ? 7.583 9.164 -10.397 1.00 94.06 198 SER A CA 1
ATOM 1581 C C . SER A 1 198 ? 8.877 9.399 -11.194 1.00 94.06 198 SER A C 1
ATOM 1583 O O . SER A 1 198 ? 9.765 8.542 -11.203 1.00 94.06 198 SER A O 1
ATOM 1585 N N . PRO A 1 199 ? 9.061 10.593 -11.792 1.00 93.62 199 PRO A N 1
ATOM 1586 C CA . PRO A 1 199 ? 10.314 10.959 -12.456 1.00 93.62 199 PRO A CA 1
ATOM 1587 C C . PRO A 1 199 ? 11.557 10.824 -11.563 1.00 93.62 199 PRO A C 1
ATOM 1589 O O . PRO A 1 199 ? 12.633 10.492 -12.056 1.00 93.62 199 PRO A O 1
ATOM 1592 N N . THR A 1 200 ? 11.415 11.049 -10.252 1.00 91.31 200 THR A N 1
ATOM 1593 C CA . THR A 1 200 ? 12.504 10.871 -9.281 1.00 91.31 200 THR A CA 1
ATOM 1594 C C . THR A 1 200 ? 12.933 9.410 -9.193 1.00 91.31 200 THR A C 1
ATOM 1596 O O . THR A 1 200 ? 14.123 9.124 -9.282 1.00 91.31 200 THR A O 1
ATOM 1599 N N . LEU A 1 201 ? 11.978 8.479 -9.095 1.00 91.94 201 LEU A N 1
ATOM 1600 C CA . LEU A 1 201 ? 12.281 7.047 -9.063 1.00 91.94 201 LEU A CA 1
ATOM 1601 C C . LEU A 1 201 ? 12.861 6.564 -10.401 1.00 91.94 201 LEU A C 1
ATOM 1603 O O . LEU A 1 201 ? 13.817 5.795 -10.420 1.00 91.94 201 LEU A O 1
ATOM 1607 N N . ILE A 1 202 ? 12.371 7.077 -11.532 1.00 93.25 202 ILE A N 1
ATOM 1608 C CA . ILE A 1 202 ? 12.954 6.764 -12.848 1.00 93.25 202 ILE A CA 1
ATOM 1609 C C . ILE A 1 202 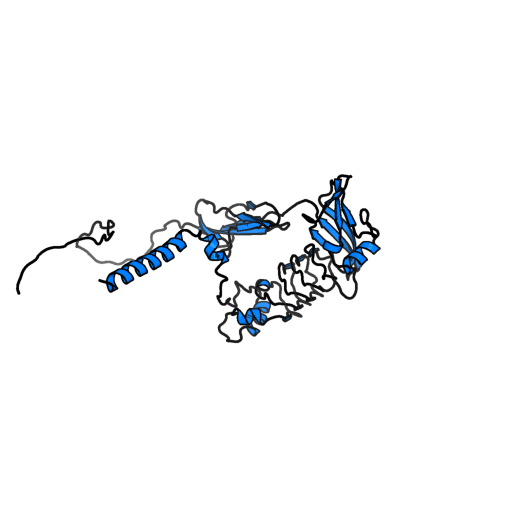? 14.421 7.205 -12.921 1.00 93.25 202 ILE A C 1
ATOM 1611 O O . ILE A 1 202 ? 15.242 6.495 -13.498 1.00 93.25 202 ILE A O 1
ATOM 1615 N N . LYS A 1 203 ? 14.778 8.353 -12.325 1.00 90.69 203 LYS A N 1
ATOM 1616 C CA . LYS A 1 203 ? 16.171 8.818 -12.281 1.00 90.69 203 LYS A CA 1
ATOM 1617 C C . LYS A 1 203 ? 17.069 7.837 -11.520 1.00 90.69 203 LYS A C 1
ATOM 1619 O O . LYS A 1 203 ? 18.111 7.471 -12.053 1.00 90.69 203 LYS A O 1
ATOM 1624 N N . VAL A 1 204 ? 16.633 7.373 -10.346 1.00 88.38 204 VAL A N 1
ATOM 1625 C CA . VAL A 1 204 ? 17.354 6.352 -9.559 1.00 88.38 204 VAL A CA 1
ATOM 1626 C C . VAL A 1 204 ? 17.546 5.080 -10.383 1.00 88.38 204 VAL A C 1
ATOM 1628 O O . VAL A 1 204 ? 18.659 4.580 -10.513 1.00 88.38 204 VAL A O 1
ATOM 1631 N N . PHE A 1 205 ? 16.477 4.600 -11.022 1.00 89.44 205 PHE A N 1
ATOM 1632 C CA . PHE A 1 205 ? 16.513 3.403 -11.863 1.00 89.44 205 PHE A CA 1
ATOM 1633 C C . PHE A 1 205 ? 17.465 3.545 -13.062 1.00 89.44 205 PHE A C 1
ATOM 1635 O O . PHE A 1 205 ? 18.190 2.621 -13.426 1.00 89.44 205 PHE A O 1
ATOM 1642 N N . LYS A 1 206 ? 17.498 4.732 -13.679 1.00 89.94 206 LYS A N 1
ATOM 1643 C CA . LYS A 1 206 ? 18.346 5.038 -14.836 1.00 89.94 206 LYS A CA 1
ATOM 1644 C C . LYS A 1 206 ? 19.837 5.011 -14.504 1.00 89.94 206 LYS A C 1
ATOM 1646 O O . LYS A 1 206 ? 20.627 4.580 -15.342 1.00 89.94 206 LYS A O 1
ATOM 1651 N N . GLU A 1 207 ? 20.227 5.465 -13.317 1.00 85.62 207 GLU A N 1
ATOM 1652 C CA . GLU A 1 207 ? 21.633 5.542 -12.894 1.00 85.62 207 GLU A CA 1
ATOM 1653 C C . GLU A 1 207 ? 22.287 4.160 -12.719 1.00 85.62 207 GLU A C 1
ATOM 1655 O O . GLU A 1 207 ? 23.508 4.044 -12.804 1.00 85.62 207 GLU A O 1
ATOM 1660 N N . GLN A 1 208 ? 21.486 3.103 -12.562 1.00 81.19 208 GLN A N 1
ATOM 1661 C CA . GLN A 1 208 ? 21.953 1.734 -12.325 1.00 81.19 208 GLN A CA 1
ATOM 1662 C C . GLN A 1 208 ? 22.171 0.905 -13.608 1.00 81.19 208 GLN A C 1
ATOM 1664 O O . GLN A 1 208 ? 22.689 -0.208 -13.537 1.00 81.19 208 GLN A O 1
ATOM 1669 N N . GLY A 1 209 ? 21.800 1.419 -14.790 1.00 82.81 209 GLY A N 1
ATOM 1670 C CA . GLY A 1 209 ? 22.114 0.780 -16.078 1.00 82.81 209 GLY A CA 1
ATOM 1671 C C . GLY A 1 209 ? 21.493 -0.611 -16.279 1.00 82.81 209 GLY A C 1
ATOM 1672 O O . GLY A 1 209 ? 22.172 -1.539 -16.718 1.00 82.81 209 GLY A O 1
ATOM 1673 N N . HIS A 1 210 ? 20.214 -0.770 -15.938 1.00 90.25 210 HIS A N 1
ATOM 1674 C CA . HIS A 1 210 ? 19.544 -2.070 -15.924 1.00 90.25 210 HIS A CA 1
ATOM 1675 C C . HIS A 1 210 ? 19.330 -2.714 -17.303 1.00 90.25 210 HIS A C 1
ATOM 1677 O O . HIS A 1 210 ? 18.971 -2.026 -18.264 1.00 90.25 210 HIS A O 1
ATOM 1683 N N . PRO A 1 211 ? 19.451 -4.054 -17.406 1.00 89.31 211 PRO A N 1
ATOM 1684 C CA . PRO A 1 211 ? 19.088 -4.772 -18.621 1.00 89.31 211 PRO A CA 1
ATOM 1685 C C . PRO A 1 211 ? 17.595 -4.601 -18.924 1.00 89.31 211 PRO A C 1
ATOM 1687 O O . PRO A 1 211 ? 16.753 -4.638 -18.029 1.00 89.31 211 PRO A O 1
ATOM 1690 N N . GLY A 1 212 ? 17.268 -4.412 -20.203 1.00 91.81 212 GLY A N 1
ATOM 1691 C CA . GLY A 1 212 ? 15.888 -4.231 -20.656 1.00 91.81 212 GLY A CA 1
ATOM 1692 C C . GLY A 1 212 ? 15.319 -2.827 -20.440 1.00 91.81 212 GLY A C 1
ATOM 1693 O O . GLY A 1 212 ? 14.238 -2.555 -20.951 1.00 91.81 212 GLY A O 1
ATOM 1694 N N . PHE A 1 213 ? 16.015 -1.914 -19.755 1.00 95.75 213 PHE A N 1
ATOM 1695 C CA . PHE A 1 213 ? 15.578 -0.524 -19.624 1.00 95.75 213 PHE A CA 1
ATOM 1696 C C . PHE A 1 213 ? 16.192 0.369 -20.708 1.00 95.75 213 PHE A C 1
ATOM 1698 O O . PHE A 1 213 ? 17.412 0.482 -20.818 1.00 95.75 213 PHE A O 1
ATOM 1705 N N . ASP A 1 214 ? 15.346 1.041 -21.487 1.00 94.94 214 ASP A N 1
ATOM 1706 C CA . ASP A 1 214 ? 15.758 2.062 -22.448 1.00 94.94 214 ASP A CA 1
ATOM 1707 C C . ASP A 1 214 ? 15.655 3.468 -21.820 1.00 94.94 214 ASP A C 1
ATOM 1709 O O . ASP A 1 214 ? 14.551 3.993 -21.644 1.00 94.94 214 ASP A O 1
ATOM 1713 N N . PRO A 1 215 ? 16.787 4.137 -21.527 1.00 93.00 215 PRO A N 1
ATOM 1714 C CA . PRO A 1 215 ? 16.805 5.440 -20.866 1.00 93.00 215 PRO A CA 1
ATOM 1715 C C . PRO A 1 215 ? 16.372 6.616 -21.754 1.00 93.00 215 PRO A C 1
ATOM 1717 O O . PRO A 1 215 ? 16.307 7.745 -21.247 1.00 93.00 215 PRO A O 1
ATOM 1720 N N . SER A 1 216 ? 16.168 6.398 -23.059 1.00 92.81 216 SER A N 1
ATOM 1721 C CA . SER A 1 216 ? 15.691 7.418 -23.999 1.00 92.81 216 SER A CA 1
ATOM 1722 C C . SER A 1 216 ? 14.164 7.482 -24.046 1.00 92.81 216 SER A C 1
ATOM 1724 O O . SER A 1 216 ? 13.600 8.575 -24.085 1.00 92.81 216 SER A O 1
ATOM 1726 N N . SER A 1 217 ? 13.505 6.324 -23.964 1.00 94.56 217 SER A N 1
ATOM 1727 C CA . SER A 1 217 ? 12.045 6.196 -23.946 1.00 94.56 217 SER A CA 1
ATOM 1728 C C . SER A 1 217 ? 11.459 5.979 -22.546 1.00 94.56 217 SER A C 1
ATOM 1730 O O . SER A 1 217 ? 10.250 6.093 -22.380 1.00 94.56 217 SER A O 1
ATOM 1732 N N . ASN A 1 218 ? 12.293 5.692 -21.539 1.00 96.50 218 ASN A N 1
ATOM 1733 C CA . ASN A 1 218 ? 11.893 5.201 -20.211 1.00 96.50 218 ASN A CA 1
ATOM 1734 C C . ASN A 1 218 ? 11.085 3.894 -20.264 1.00 96.50 218 ASN A C 1
ATOM 1736 O O . ASN A 1 218 ? 10.285 3.612 -19.369 1.00 96.50 218 ASN A O 1
ATOM 1740 N N . THR A 1 219 ? 11.292 3.095 -21.309 1.00 96.25 219 THR A N 1
ATOM 1741 C CA . THR A 1 219 ? 10.606 1.815 -21.473 1.00 96.25 219 THR A CA 1
ATOM 1742 C C . THR A 1 219 ? 11.400 0.712 -20.793 1.00 96.25 219 THR A C 1
ATOM 1744 O O . THR A 1 219 ? 12.582 0.529 -21.076 1.00 96.25 219 THR A O 1
ATOM 1747 N N . LEU A 1 220 ? 10.745 -0.050 -19.924 1.00 96.50 220 LEU A N 1
ATOM 1748 C CA . LEU A 1 220 ? 11.258 -1.300 -19.381 1.00 96.50 220 LEU A CA 1
ATOM 1749 C C . LEU A 1 220 ? 10.729 -2.471 -20.213 1.00 96.50 220 LEU A C 1
ATOM 1751 O O . LEU A 1 220 ? 9.522 -2.594 -20.390 1.00 96.50 220 LEU A O 1
ATOM 1755 N N . SER A 1 221 ? 11.617 -3.327 -20.705 1.00 95.56 221 SER A N 1
ATOM 1756 C CA . SER A 1 221 ? 11.306 -4.575 -21.400 1.00 95.56 221 SER A CA 1
ATOM 1757 C C . SER A 1 221 ? 11.668 -5.759 -20.509 1.00 95.56 221 SER A C 1
ATOM 1759 O O . SER A 1 221 ? 12.836 -5.980 -20.188 1.00 95.56 221 SER A O 1
ATOM 1761 N N . ILE A 1 222 ? 10.646 -6.505 -20.104 1.00 93.75 222 ILE A N 1
ATOM 1762 C CA . ILE A 1 222 ? 10.743 -7.708 -19.283 1.00 93.75 222 ILE A CA 1
ATOM 1763 C C . ILE A 1 222 ? 10.605 -8.927 -20.202 1.00 93.75 222 ILE A C 1
ATOM 1765 O O . ILE A 1 222 ? 9.626 -9.007 -20.959 1.00 93.75 222 ILE A O 1
ATOM 1769 N N . PRO A 1 223 ? 11.550 -9.886 -20.169 1.00 92.94 223 PRO A N 1
ATOM 1770 C CA . PRO A 1 223 ? 11.510 -11.059 -21.029 1.00 92.94 223 PRO A CA 1
ATOM 1771 C C . PRO A 1 223 ? 10.170 -11.793 -20.970 1.00 92.94 223 PRO A C 1
ATOM 1773 O O . PRO A 1 223 ? 9.579 -11.970 -19.907 1.00 92.94 223 PRO A O 1
ATOM 1776 N N . ARG A 1 224 ? 9.691 -12.278 -22.120 1.00 88.12 224 ARG A N 1
ATOM 1777 C CA . ARG A 1 224 ? 8.357 -12.902 -22.246 1.00 88.12 224 ARG A CA 1
ATOM 1778 C C . ARG A 1 224 ? 8.061 -13.996 -21.206 1.00 88.12 224 ARG A C 1
ATOM 1780 O O . ARG A 1 224 ? 6.924 -14.143 -20.765 1.00 88.12 224 ARG A O 1
ATOM 1787 N N . ASN A 1 225 ? 9.091 -14.745 -20.809 1.00 85.38 225 ASN A N 1
ATOM 1788 C CA . ASN A 1 225 ? 8.984 -15.879 -19.890 1.00 85.38 225 ASN A CA 1
ATOM 1789 C C . ASN A 1 225 ? 9.078 -15.471 -18.406 1.00 85.38 225 ASN A C 1
ATOM 1791 O O . ASN A 1 225 ? 8.886 -16.324 -17.545 1.00 85.38 225 ASN A O 1
ATOM 1795 N N . GLU A 1 226 ? 9.396 -14.212 -18.097 1.00 87.25 226 GLU A N 1
ATOM 1796 C CA . GLU A 1 226 ? 9.554 -13.738 -16.722 1.00 87.25 226 GLU A CA 1
ATOM 1797 C C . GLU A 1 226 ? 8.235 -13.213 -16.171 1.00 87.25 226 GLU A C 1
ATOM 1799 O O . GLU A 1 226 ? 7.611 -12.320 -16.733 1.00 87.25 226 GLU A O 1
ATOM 1804 N N . THR A 1 227 ? 7.807 -13.779 -15.052 1.00 83.25 227 THR A N 1
ATOM 1805 C CA . THR A 1 227 ? 6.621 -13.372 -14.289 1.00 83.25 227 THR A CA 1
ATOM 1806 C C . THR A 1 227 ? 6.893 -12.136 -13.432 1.00 83.25 227 THR A C 1
ATOM 1808 O O . THR A 1 227 ? 6.007 -11.330 -13.159 1.00 83.25 227 THR A O 1
ATOM 1811 N N . SER A 1 228 ? 8.151 -11.940 -13.059 1.00 88.25 228 SER A N 1
ATOM 1812 C CA . SER A 1 228 ? 8.657 -10.775 -12.351 1.00 88.25 228 SER A CA 1
ATOM 1813 C C . SER A 1 228 ? 10.146 -10.622 -12.632 1.00 88.25 228 SER A C 1
ATOM 1815 O O . SER A 1 228 ? 10.812 -11.620 -12.911 1.00 88.25 228 SER A O 1
ATOM 1817 N N . SER A 1 229 ? 10.660 -9.405 -12.494 1.00 90.81 229 SER A N 1
ATOM 1818 C CA . SER A 1 229 ? 12.086 -9.113 -12.651 1.00 90.81 229 SER A CA 1
ATOM 1819 C C . SER A 1 229 ? 12.566 -8.223 -11.510 1.00 90.81 229 SER A C 1
ATOM 1821 O O . SER A 1 229 ? 11.905 -7.235 -11.174 1.00 90.81 229 SER A O 1
ATOM 1823 N N . ASP A 1 230 ? 13.712 -8.584 -10.936 1.00 91.12 230 ASP A N 1
ATOM 1824 C CA . ASP A 1 230 ? 14.358 -7.868 -9.839 1.00 91.12 230 ASP A CA 1
ATOM 1825 C C . ASP A 1 230 ? 15.519 -7.016 -10.356 1.00 91.12 230 ASP A C 1
ATOM 1827 O O . ASP A 1 230 ? 16.348 -7.469 -11.149 1.00 91.12 230 ASP A O 1
ATOM 1831 N N . TYR A 1 231 ? 15.611 -5.789 -9.859 1.00 92.81 231 TYR A N 1
ATOM 1832 C CA . TYR A 1 231 ? 16.633 -4.820 -10.239 1.00 92.81 231 TYR A CA 1
ATOM 1833 C C . TYR A 1 231 ? 17.250 -4.196 -8.991 1.00 92.81 231 TYR A C 1
ATOM 1835 O O . TYR A 1 231 ? 16.544 -3.923 -8.026 1.00 92.81 231 TYR A O 1
ATOM 1843 N N . SER A 1 232 ? 18.561 -3.959 -8.979 1.00 90.94 232 SER A N 1
ATOM 1844 C CA . SER A 1 232 ? 19.217 -3.254 -7.868 1.00 90.94 232 SER A CA 1
ATOM 1845 C C . SER A 1 232 ? 18.784 -1.789 -7.804 1.00 90.94 232 SER A C 1
ATOM 1847 O O . SER A 1 232 ? 18.646 -1.151 -8.837 1.00 90.94 232 SER A O 1
ATOM 1849 N N . ALA A 1 233 ? 18.629 -1.216 -6.614 1.00 89.00 233 ALA A N 1
ATOM 1850 C CA . ALA A 1 233 ? 18.116 0.150 -6.474 1.00 89.00 233 ALA A CA 1
ATOM 1851 C C . ALA A 1 233 ? 18.910 1.018 -5.487 1.00 89.00 233 ALA A C 1
ATOM 1853 O O . ALA A 1 233 ? 18.354 1.882 -4.812 1.00 89.00 233 ALA A O 1
ATOM 1854 N N . GLY A 1 234 ? 20.224 0.797 -5.412 1.00 87.62 234 GLY A N 1
ATOM 1855 C CA . GLY A 1 234 ? 21.103 1.501 -4.484 1.00 87.62 234 GLY A CA 1
ATOM 1856 C C . GLY A 1 234 ? 21.168 0.826 -3.115 1.00 87.62 234 GLY A C 1
ATOM 1857 O O . GLY A 1 234 ? 21.302 -0.399 -3.028 1.00 87.62 234 GLY A O 1
ATOM 1858 N N . ILE A 1 235 ? 21.153 1.638 -2.058 1.00 86.81 235 ILE A N 1
ATOM 1859 C CA . ILE A 1 235 ? 21.300 1.205 -0.666 1.00 86.81 235 ILE A CA 1
ATOM 1860 C C . ILE A 1 235 ? 20.281 1.896 0.250 1.00 86.81 235 ILE A C 1
ATOM 1862 O O . ILE A 1 235 ? 19.760 2.954 -0.092 1.00 86.81 235 ILE A O 1
ATOM 1866 N N . ASP A 1 236 ? 19.997 1.303 1.407 1.00 86.50 236 ASP A N 1
ATOM 1867 C CA . ASP A 1 236 ? 19.157 1.879 2.461 1.00 86.50 236 ASP A CA 1
ATOM 1868 C C . ASP A 1 236 ? 19.952 2.796 3.418 1.00 86.50 236 ASP A C 1
ATOM 1870 O O . ASP A 1 236 ? 21.170 2.968 3.293 1.00 86.50 236 ASP A O 1
ATOM 1874 N N . GLY A 1 237 ? 19.270 3.366 4.422 1.00 81.19 237 GLY A N 1
ATOM 1875 C CA . GLY A 1 237 ? 19.890 4.230 5.436 1.00 81.19 237 GLY A CA 1
ATOM 1876 C C . GLY A 1 237 ? 20.972 3.559 6.295 1.00 81.19 237 GLY A C 1
ATOM 1877 O O . GLY A 1 237 ? 21.748 4.259 6.942 1.00 81.19 237 GLY A O 1
ATOM 1878 N N . ASN A 1 238 ? 21.053 2.227 6.271 1.00 86.38 238 ASN A N 1
ATOM 1879 C CA . ASN A 1 238 ? 22.051 1.413 6.960 1.00 86.38 238 ASN A CA 1
ATOM 1880 C C . ASN A 1 238 ? 23.081 0.799 5.991 1.00 86.38 238 ASN A C 1
ATOM 1882 O O . ASN A 1 238 ? 23.808 -0.127 6.364 1.00 86.38 238 ASN A O 1
ATOM 1886 N N . ASN A 1 239 ? 23.185 1.334 4.767 1.00 87.56 239 ASN A N 1
ATOM 1887 C CA . ASN A 1 239 ? 24.144 0.927 3.741 1.00 87.56 239 ASN A CA 1
ATOM 1888 C C . ASN A 1 239 ? 23.974 -0.538 3.277 1.00 87.56 239 ASN A C 1
ATOM 1890 O O . ASN A 1 239 ? 24.943 -1.191 2.877 1.00 87.56 239 ASN A O 1
ATOM 1894 N N . LYS A 1 240 ? 22.749 -1.074 3.335 1.00 88.69 240 LYS A N 1
ATOM 1895 C CA . LYS A 1 240 ? 22.384 -2.387 2.782 1.00 88.69 240 LYS A CA 1
ATOM 1896 C C . LYS A 1 240 ? 21.810 -2.228 1.385 1.00 88.69 240 LYS A C 1
ATOM 1898 O O . LYS A 1 240 ? 21.112 -1.264 1.118 1.00 88.69 240 LYS A O 1
ATOM 1903 N N . ALA A 1 241 ? 22.074 -3.185 0.498 1.00 90.00 241 ALA A N 1
ATOM 1904 C CA . ALA A 1 241 ? 21.544 -3.153 -0.862 1.00 90.00 241 ALA A CA 1
ATOM 1905 C C . ALA A 1 241 ? 20.007 -3.228 -0.888 1.00 90.00 241 ALA A C 1
ATOM 1907 O O . ALA A 1 241 ? 19.412 -4.047 -0.181 1.00 90.00 241 ALA A O 1
ATOM 1908 N N . THR A 1 242 ? 19.399 -2.425 -1.760 1.00 89.69 242 THR A N 1
ATOM 1909 C CA . THR A 1 242 ? 17.957 -2.397 -2.040 1.00 89.69 242 THR A CA 1
ATOM 1910 C C . THR A 1 242 ? 17.661 -2.951 -3.436 1.00 89.69 242 THR A C 1
ATOM 1912 O O . THR A 1 242 ? 18.541 -3.029 -4.302 1.00 89.69 242 THR A O 1
ATOM 1915 N N . SER A 1 243 ? 16.412 -3.360 -3.672 1.00 91.19 243 SER A N 1
ATOM 1916 C CA . SER A 1 243 ? 15.986 -3.919 -4.960 1.00 91.19 243 SER A CA 1
ATOM 1917 C C . SER A 1 243 ? 14.543 -3.578 -5.300 1.00 91.19 243 SER A C 1
ATOM 1919 O O . SER A 1 243 ? 13.702 -3.488 -4.413 1.00 91.19 243 SER A O 1
ATOM 1921 N N . TRP A 1 244 ? 14.240 -3.420 -6.582 1.00 92.94 244 TRP A N 1
ATOM 1922 C CA . TRP A 1 244 ? 12.889 -3.202 -7.084 1.00 92.94 244 TRP A CA 1
ATOM 1923 C C . TRP A 1 244 ? 12.435 -4.399 -7.906 1.00 92.94 244 TRP A C 1
ATOM 1925 O O . TRP A 1 244 ? 13.114 -4.803 -8.849 1.00 92.94 244 TRP A O 1
ATOM 1935 N N . THR A 1 245 ? 11.269 -4.929 -7.562 1.00 92.12 245 THR A N 1
ATOM 1936 C CA . THR A 1 245 ? 10.631 -6.044 -8.254 1.00 92.12 245 THR A CA 1
ATOM 1937 C C . THR A 1 245 ? 9.461 -5.521 -9.071 1.00 92.12 245 THR A C 1
ATOM 1939 O O . THR A 1 245 ? 8.485 -5.002 -8.521 1.00 92.12 245 THR A O 1
ATOM 1942 N N . PHE A 1 246 ? 9.526 -5.697 -10.388 1.00 92.56 246 PHE A N 1
ATOM 1943 C CA . PHE A 1 246 ? 8.404 -5.431 -11.285 1.00 92.56 246 PHE A CA 1
ATOM 1944 C C . PHE A 1 246 ? 7.684 -6.736 -11.592 1.00 92.56 246 PHE A C 1
ATOM 1946 O O . PHE A 1 246 ? 8.268 -7.652 -12.167 1.00 92.56 246 PHE A O 1
ATOM 1953 N N . ILE A 1 247 ? 6.412 -6.826 -11.220 1.00 86.38 247 ILE A N 1
ATOM 1954 C CA . ILE A 1 247 ? 5.585 -8.013 -11.434 1.00 86.38 247 ILE A CA 1
ATOM 1955 C C . ILE A 1 247 ? 4.801 -7.840 -12.729 1.00 86.38 247 ILE A C 1
ATOM 1957 O O . ILE A 1 247 ? 4.062 -6.870 -12.887 1.00 86.38 247 ILE A O 1
ATOM 1961 N N . THR A 1 248 ? 4.927 -8.802 -13.640 1.00 82.94 248 THR A N 1
ATOM 1962 C CA . THR A 1 248 ? 4.195 -8.818 -14.909 1.00 82.94 248 THR A CA 1
ATOM 1963 C C . THR A 1 248 ? 3.195 -9.969 -15.026 1.00 82.94 248 THR A C 1
ATOM 1965 O O . THR A 1 248 ? 2.177 -9.766 -15.673 1.00 82.94 248 THR A O 1
ATOM 1968 N N . ASP A 1 249 ? 3.403 -11.105 -14.338 1.00 70.94 249 ASP A N 1
ATOM 1969 C CA . ASP A 1 249 ? 2.491 -12.265 -14.229 1.00 70.94 249 ASP A CA 1
ATOM 1970 C C . ASP A 1 249 ? 2.675 -12.973 -12.829 1.00 70.94 249 ASP A C 1
ATOM 1972 O O . ASP A 1 249 ? 3.792 -13.048 -12.361 1.00 70.94 249 ASP A O 1
ATOM 1976 N N . GLY A 1 250 ? 1.637 -13.478 -12.109 1.00 60.50 250 GLY A N 1
ATOM 1977 C CA . GLY A 1 250 ? 1.694 -14.314 -10.840 1.00 60.50 250 GLY A CA 1
ATOM 1978 C C . GLY A 1 250 ? 2.205 -13.709 -9.483 1.00 60.50 250 GLY A C 1
ATOM 1979 O O . GLY A 1 250 ? 2.838 -12.663 -9.507 1.00 60.50 250 GLY A O 1
ATOM 1980 N N . ILE A 1 251 ? 1.958 -14.237 -8.245 1.00 57.03 251 ILE A N 1
ATOM 1981 C CA . ILE A 1 251 ? 0.882 -15.118 -7.681 1.00 57.03 251 ILE A CA 1
ATOM 1982 C C . ILE A 1 251 ? 0.234 -14.495 -6.416 1.00 57.03 251 ILE A C 1
ATOM 1984 O O . ILE A 1 251 ? 0.932 -14.246 -5.431 1.00 57.03 251 ILE A O 1
ATOM 1988 N N . PRO A 1 252 ? -1.097 -14.314 -6.401 1.00 61.78 252 PRO A N 1
ATOM 1989 C CA . PRO A 1 252 ? -1.875 -13.997 -5.213 1.00 61.78 252 PRO A CA 1
ATOM 1990 C C . PRO A 1 252 ? -1.679 -15.024 -4.082 1.00 61.78 252 PRO A C 1
ATOM 1992 O O . PRO A 1 252 ? -1.872 -16.213 -4.332 1.00 61.78 252 PRO A O 1
ATOM 1995 N N . ALA A 1 253 ? -1.312 -14.627 -2.863 1.00 54.66 253 ALA A N 1
ATOM 1996 C CA . ALA A 1 253 ? -1.178 -15.574 -1.765 1.00 54.66 253 ALA A CA 1
ATOM 1997 C C . ALA A 1 253 ? -2.545 -15.980 -1.169 1.00 54.66 253 ALA A C 1
ATOM 1999 O O . ALA A 1 253 ? -3.519 -15.225 -1.225 1.00 54.66 253 ALA A O 1
ATOM 2000 N N . PRO A 1 254 ? -2.649 -17.223 -0.661 1.00 61.53 254 PRO A N 1
ATOM 2001 C CA . PRO A 1 254 ? -3.908 -17.770 -0.189 1.00 61.53 254 PRO A CA 1
ATOM 2002 C C . PRO A 1 254 ? -4.442 -17.057 1.050 1.00 61.53 254 PRO A C 1
ATOM 2004 O O . PRO A 1 254 ? -3.692 -16.641 1.929 1.00 61.53 254 PRO A O 1
ATOM 2007 N N . VAL A 1 255 ? -5.763 -17.023 1.156 1.00 85.88 255 VAL A N 1
ATOM 2008 C CA . VAL A 1 255 ? -6.490 -16.741 2.385 1.00 85.88 255 VAL A CA 1
ATOM 2009 C C . VAL A 1 255 ? -6.549 -18.009 3.252 1.00 85.88 255 VAL A C 1
ATOM 2011 O O . VAL A 1 255 ? -7.360 -18.883 2.977 1.00 85.88 255 VAL A O 1
ATOM 2014 N N . THR A 1 256 ? -5.732 -18.160 4.292 1.00 80.00 256 THR A N 1
ATOM 2015 C CA . THR A 1 256 ? -5.775 -19.296 5.225 1.00 80.00 256 THR A CA 1
ATOM 2016 C C . THR A 1 256 ? -6.975 -19.214 6.172 1.00 80.00 256 THR A C 1
ATOM 2018 O O . THR A 1 256 ? -7.115 -18.281 6.953 1.00 80.00 256 THR A O 1
ATOM 2021 N N . VAL A 1 257 ? -7.873 -20.191 6.130 1.00 91.31 257 VAL A N 1
ATOM 2022 C CA . VAL A 1 257 ? -9.045 -20.257 6.999 1.00 91.31 257 VAL A CA 1
ATOM 2023 C C . VAL A 1 257 ? -8.749 -21.116 8.231 1.00 91.31 257 VAL A C 1
ATOM 2025 O O . VAL A 1 257 ? -8.414 -22.283 8.082 1.00 91.31 257 VAL A O 1
ATOM 2028 N N . HIS A 1 258 ? -8.915 -20.589 9.443 1.00 85.38 258 HIS A N 1
ATOM 2029 C CA . HIS A 1 258 ? -8.698 -21.319 10.701 1.00 85.38 258 HIS A CA 1
ATOM 2030 C C . HIS A 1 258 ? -10.013 -21.818 11.311 1.00 85.38 258 HIS A C 1
ATOM 2032 O O . HIS A 1 258 ? -10.993 -21.076 11.322 1.00 85.38 258 HIS A O 1
ATOM 2038 N N . TYR A 1 259 ? -10.037 -23.016 11.906 1.00 91.38 259 TYR A N 1
ATOM 2039 C CA . TYR A 1 259 ? -11.224 -23.584 12.571 1.00 91.38 259 TYR A CA 1
ATOM 2040 C C . TYR A 1 259 ? -10.962 -23.849 14.060 1.00 91.38 259 TYR A C 1
ATOM 2042 O O . TYR A 1 259 ? -10.246 -24.785 14.434 1.00 91.38 259 TYR A O 1
ATOM 2050 N N . VAL A 1 260 ? -11.558 -23.027 14.927 1.00 92.19 260 VAL A N 1
ATOM 2051 C CA . VAL A 1 260 ? -11.250 -23.004 16.366 1.00 92.19 260 VAL A CA 1
ATOM 2052 C C . VAL A 1 260 ? -12.506 -23.068 17.236 1.00 92.19 260 VAL A C 1
ATOM 2054 O O . VAL A 1 260 ? -13.592 -22.669 16.809 1.00 92.19 260 VAL A O 1
ATOM 2057 N N . ASP A 1 261 ? -12.378 -23.563 18.468 1.00 93.50 261 ASP A N 1
ATOM 2058 C CA . ASP A 1 261 ? -13.436 -23.412 19.474 1.00 93.50 261 ASP A CA 1
ATOM 2059 C C . ASP A 1 261 ? -13.440 -22.008 20.116 1.00 93.50 261 ASP A C 1
ATOM 2061 O O . ASP A 1 261 ? -12.635 -21.139 19.776 1.00 93.50 261 ASP A O 1
ATOM 2065 N N . GLY A 1 262 ? -14.376 -21.758 21.040 1.00 83.19 262 GLY A N 1
ATOM 2066 C CA . GLY A 1 262 ? -14.499 -20.481 21.757 1.00 83.19 262 GLY A CA 1
ATOM 2067 C C . GLY A 1 262 ? -13.285 -20.091 22.615 1.00 83.19 262 GLY A C 1
ATOM 2068 O O . GLY A 1 262 ? -13.172 -18.924 22.981 1.00 83.19 262 GLY A O 1
ATOM 2069 N N . GLU A 1 263 ? -12.381 -21.032 22.900 1.00 88.94 263 GLU A N 1
ATOM 2070 C CA . GLU A 1 263 ? -11.116 -20.803 23.612 1.00 88.94 263 GLU A CA 1
ATOM 2071 C C . GLU A 1 263 ? -9.927 -20.668 22.642 1.00 88.94 263 GLU A C 1
ATOM 2073 O O . GLU A 1 263 ? -8.797 -20.420 23.060 1.00 88.94 263 GLU A O 1
ATOM 2078 N N . GLY A 1 264 ? -10.177 -20.782 21.332 1.00 79.38 264 GLY A N 1
ATOM 2079 C CA . GLY A 1 264 ? -9.172 -20.644 20.284 1.00 79.38 264 GLY A CA 1
ATOM 2080 C C . GLY A 1 264 ? -8.371 -21.917 20.012 1.00 79.38 264 GLY A C 1
ATOM 2081 O O . GLY A 1 264 ? -7.420 -21.866 19.232 1.00 79.38 264 GLY A O 1
ATOM 2082 N N . LYS A 1 265 ? -8.731 -23.061 20.611 1.00 89.81 265 LYS A N 1
ATOM 2083 C CA . LYS A 1 265 ? -8.075 -24.339 20.325 1.00 89.81 265 LYS A CA 1
ATOM 2084 C C . LYS A 1 265 ? -8.465 -24.797 18.925 1.00 89.81 265 LYS A C 1
ATOM 2086 O O . LYS A 1 265 ? -9.648 -24.833 18.591 1.00 89.81 265 LYS A O 1
ATOM 2091 N N . THR A 1 266 ? -7.481 -25.190 18.118 1.00 87.88 266 THR A N 1
ATOM 2092 C CA . THR A 1 266 ? -7.731 -25.809 16.812 1.00 87.88 266 THR A CA 1
ATOM 2093 C C . THR A 1 266 ? -8.550 -27.083 17.003 1.00 87.88 266 THR A C 1
ATOM 2095 O O . THR A 1 266 ? -8.098 -28.039 17.636 1.00 87.88 266 THR A O 1
ATOM 2098 N N . ILE A 1 267 ? -9.769 -27.078 16.468 1.00 89.19 267 ILE A N 1
ATOM 2099 C CA . ILE A 1 267 ? -10.708 -28.212 16.525 1.00 89.19 267 ILE A CA 1
ATOM 2100 C C . ILE A 1 267 ? -10.860 -28.902 15.171 1.00 89.19 267 ILE A C 1
ATOM 2102 O O . ILE A 1 267 ? -11.427 -29.989 15.087 1.00 89.19 267 ILE A O 1
ATOM 2106 N N . HIS A 1 268 ? -10.336 -28.278 14.120 1.00 83.69 268 HIS A N 1
ATOM 2107 C CA . HIS A 1 268 ? -10.238 -28.817 12.776 1.00 83.69 268 HIS A CA 1
ATOM 2108 C C . HIS A 1 268 ? -9.056 -28.136 12.065 1.00 83.69 268 HIS A C 1
ATOM 2110 O O . HIS A 1 268 ? -8.702 -27.012 12.408 1.00 83.69 268 HIS A O 1
ATOM 2116 N N . PHE A 1 269 ? -8.412 -28.812 11.114 1.00 66.12 269 PHE A N 1
ATOM 2117 C CA . PHE A 1 269 ? -7.249 -28.274 10.395 1.00 66.12 269 PHE A CA 1
ATOM 2118 C C . PHE A 1 269 ? -7.582 -27.000 9.594 1.00 66.12 269 PHE A C 1
ATOM 2120 O O . PHE A 1 269 ? -8.715 -26.860 9.128 1.00 66.12 269 PHE A O 1
ATOM 2127 N N . ASP A 1 270 ? -6.588 -26.119 9.413 1.00 73.50 270 ASP A N 1
ATOM 2128 C CA . ASP A 1 270 ? -6.689 -24.902 8.591 1.00 73.50 270 ASP A CA 1
ATOM 2129 C C . ASP A 1 270 ? -6.918 -25.223 7.093 1.00 73.50 270 ASP A C 1
ATOM 2131 O O . ASP A 1 270 ? -6.395 -26.206 6.564 1.00 73.50 270 ASP A O 1
ATOM 2135 N N . GLU A 1 271 ? -7.662 -24.370 6.388 1.00 76.81 271 GLU A N 1
ATOM 2136 C CA . GLU A 1 271 ? -7.924 -24.390 4.934 1.00 76.81 271 GLU A CA 1
ATOM 2137 C C . GLU A 1 271 ? -7.208 -23.207 4.241 1.00 76.81 271 GLU A C 1
ATOM 2139 O O . GLU A 1 271 ? -6.741 -22.305 4.913 1.00 76.81 271 GLU A O 1
ATOM 2144 N N . ASN A 1 272 ? -7.085 -23.165 2.908 1.00 73.19 272 ASN A N 1
ATOM 2145 C CA . ASN A 1 272 ? -6.488 -22.043 2.159 1.00 73.19 272 ASN A CA 1
ATOM 2146 C C . ASN A 1 272 ? -7.337 -21.683 0.920 1.00 73.19 272 ASN A C 1
AT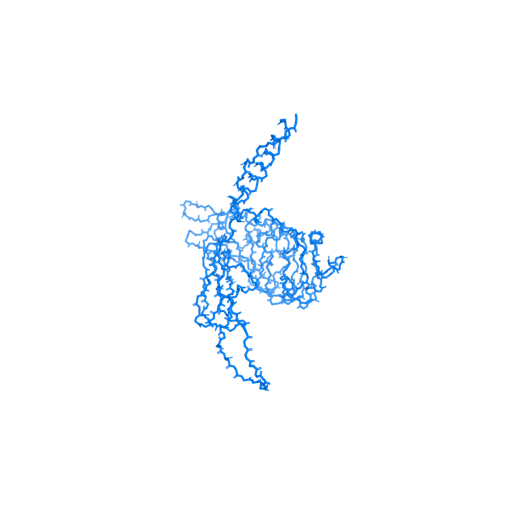OM 2148 O O . ASN A 1 272 ? -7.507 -22.530 0.047 1.00 73.19 272 ASN A O 1
ATOM 2152 N N . LEU A 1 273 ? -7.816 -20.440 0.787 1.00 63.56 273 LEU A N 1
ATOM 2153 C CA . LEU A 1 273 ? -8.597 -19.946 -0.363 1.00 63.56 273 LEU A CA 1
ATOM 2154 C C . LEU A 1 273 ? -7.712 -19.161 -1.345 1.00 63.56 273 LEU A C 1
ATOM 2156 O O . LEU A 1 273 ? -6.949 -18.301 -0.928 1.00 63.56 273 LEU A O 1
ATOM 2160 N N . THR A 1 274 ? -7.832 -19.394 -2.653 1.00 66.94 274 THR A N 1
ATOM 2161 C CA . THR A 1 274 ? -6.952 -18.819 -3.702 1.00 66.94 274 THR A CA 1
ATOM 2162 C C . THR A 1 274 ? -7.742 -18.113 -4.831 1.00 66.94 274 THR A C 1
ATOM 2164 O O . THR A 1 274 ? -8.941 -18.343 -4.973 1.00 66.94 274 THR A O 1
ATOM 2167 N N . GLY A 1 275 ? -7.106 -17.235 -5.634 1.00 57.91 275 GLY A N 1
ATOM 2168 C CA . GLY A 1 275 ? -7.722 -16.489 -6.769 1.00 57.91 275 GLY A CA 1
ATOM 2169 C C . GLY A 1 275 ? -6.842 -15.365 -7.373 1.00 57.91 275 GLY A C 1
ATOM 2170 O O . GLY A 1 275 ? -5.632 -15.397 -7.182 1.00 57.91 275 GLY A O 1
ATOM 2171 N N . TYR A 1 276 ? -7.401 -14.386 -8.108 1.00 52.84 276 TYR A N 1
ATOM 2172 C CA . TYR A 1 276 ? -6.665 -13.244 -8.716 1.00 52.84 276 TYR A CA 1
ATOM 2173 C C . TYR A 1 276 ? -6.599 -12.003 -7.803 1.00 52.84 276 TYR A C 1
ATOM 2175 O O . TYR A 1 276 ? -7.525 -11.783 -7.029 1.00 52.84 276 TYR A O 1
ATOM 2183 N N . TYR A 1 277 ? -5.594 -11.121 -7.937 1.00 54.88 277 TYR A N 1
ATOM 2184 C CA . TYR A 1 277 ? -5.644 -9.810 -7.262 1.00 54.88 277 TYR A CA 1
ATOM 2185 C C . TYR A 1 277 ? -6.902 -9.043 -7.645 1.00 54.88 277 TYR A C 1
ATOM 2187 O O . TYR A 1 277 ? -7.128 -8.756 -8.819 1.00 54.88 277 TYR A O 1
ATOM 2195 N N . GLY A 1 278 ? -7.737 -8.751 -6.653 1.00 48.91 278 GLY A N 1
ATOM 2196 C CA . GLY A 1 278 ? -9.024 -8.097 -6.869 1.00 48.91 278 GLY A CA 1
ATOM 2197 C C . GLY A 1 278 ? -10.231 -9.040 -7.009 1.00 48.91 278 GLY A C 1
ATOM 2198 O O . GLY A 1 278 ? -11.354 -8.538 -7.053 1.00 48.91 278 GLY A O 1
ATOM 2199 N N . GLN A 1 279 ? -10.069 -10.375 -7.009 1.00 52.81 279 GLN A N 1
ATOM 2200 C CA . GLN A 1 279 ? -11.175 -11.356 -7.058 1.00 52.81 279 GLN A CA 1
ATOM 2201 C C . GLN A 1 279 ? -11.748 -11.666 -5.667 1.00 52.81 279 GLN A C 1
ATOM 2203 O O . GLN A 1 279 ? -11.022 -12.117 -4.792 1.00 52.81 279 GLN A O 1
ATOM 2208 N N . LYS A 1 280 ? -13.065 -11.531 -5.467 1.00 77.25 280 LYS A N 1
ATOM 2209 C CA . LYS A 1 280 ? -13.739 -11.965 -4.224 1.00 77.25 280 LYS A CA 1
ATOM 2210 C C . LYS A 1 280 ? -13.840 -13.506 -4.115 1.00 77.25 280 LYS A C 1
ATOM 2212 O O . LYS A 1 280 ? -14.210 -14.159 -5.086 1.00 77.25 280 LYS A O 1
ATOM 2217 N N . VAL A 1 281 ? -13.573 -14.068 -2.936 1.00 71.06 281 VAL A N 1
ATOM 2218 C CA . VAL A 1 281 ? -13.645 -15.485 -2.501 1.00 71.06 281 VAL A CA 1
ATOM 2219 C C . VAL A 1 281 ? -14.346 -15.587 -1.143 1.00 71.06 281 VAL A C 1
ATOM 2221 O O . VAL A 1 281 ? -14.566 -14.547 -0.540 1.00 71.06 281 VAL A O 1
ATOM 2224 N N . SER A 1 282 ? -14.706 -16.790 -0.662 1.00 87.56 282 SER A N 1
ATOM 2225 C CA . SER A 1 282 ? -15.502 -16.996 0.567 1.00 87.56 282 SER A CA 1
ATOM 2226 C C . SER A 1 282 ? -15.154 -18.287 1.339 1.00 87.56 282 SER A C 1
ATOM 2228 O O . SER A 1 282 ? -14.976 -19.321 0.705 1.00 87.56 282 SER A O 1
ATOM 2230 N N . ALA A 1 283 ? -15.084 -18.256 2.674 1.00 74.62 283 ALA A N 1
ATOM 2231 C CA . ALA A 1 283 ? -14.774 -19.367 3.586 1.00 74.62 283 ALA A CA 1
ATOM 2232 C C . ALA A 1 283 ? -15.998 -20.262 3.891 1.00 74.62 283 ALA A C 1
ATOM 2234 O O . ALA A 1 283 ? -17.123 -19.766 3.999 1.00 74.62 283 ALA A O 1
ATOM 2235 N N . ASN A 1 284 ? -15.801 -21.581 4.062 1.00 79.06 284 ASN A N 1
ATOM 2236 C CA . ASN A 1 284 ? -16.881 -22.560 4.269 1.00 79.06 284 ASN A CA 1
ATOM 2237 C C . ASN A 1 284 ? -17.182 -22.827 5.758 1.00 79.06 284 ASN A C 1
ATOM 2239 O O . ASN A 1 284 ? -16.288 -23.090 6.552 1.00 79.06 284 ASN A O 1
ATOM 2243 N N . ILE A 1 285 ? -18.458 -22.808 6.145 1.00 88.75 285 ILE A N 1
ATOM 2244 C CA . ILE A 1 285 ? -18.886 -23.142 7.512 1.00 88.75 285 ILE A CA 1
ATOM 2245 C C . ILE A 1 285 ? -19.166 -24.657 7.564 1.00 88.75 285 ILE A C 1
ATOM 2247 O O . ILE A 1 285 ? -20.041 -25.131 6.846 1.00 88.75 285 ILE A O 1
ATOM 2251 N N . MET A 1 286 ? -18.430 -25.413 8.385 1.00 76.69 286 MET A N 1
ATOM 2252 C CA . MET A 1 286 ? -18.364 -26.887 8.383 1.00 76.69 286 MET A CA 1
ATOM 2253 C C . MET A 1 286 ? -19.240 -27.533 9.472 1.00 76.69 286 MET A C 1
ATOM 2255 O O . MET A 1 286 ? -19.497 -26.924 10.507 1.00 76.69 286 MET A O 1
ATOM 2259 N N . ASP A 1 287 ? -19.658 -28.788 9.277 1.00 86.12 287 ASP A N 1
ATOM 2260 C CA . ASP A 1 287 ? -20.302 -29.609 10.319 1.00 86.12 287 ASP A CA 1
ATOM 2261 C C . ASP A 1 287 ? -19.237 -30.443 11.061 1.00 86.12 287 ASP A C 1
ATOM 2263 O O . ASP A 1 287 ? -18.573 -31.288 10.457 1.00 86.12 287 ASP A O 1
ATOM 2267 N N . ILE A 1 288 ? -19.014 -30.163 12.352 1.00 79.69 288 ILE A N 1
ATOM 2268 C CA . ILE A 1 288 ? -17.915 -30.718 13.165 1.00 79.69 288 ILE A CA 1
ATOM 2269 C C . ILE A 1 288 ? -18.512 -31.488 14.357 1.00 79.69 288 ILE A C 1
ATOM 2271 O O . ILE A 1 288 ? -19.168 -30.892 15.208 1.00 79.69 288 ILE A O 1
ATOM 2275 N N . ASN A 1 289 ? -18.265 -32.805 14.461 1.00 85.19 289 ASN A N 1
ATOM 2276 C CA . ASN A 1 289 ? -18.885 -33.674 15.480 1.00 85.19 289 ASN A CA 1
ATOM 2277 C C . ASN A 1 289 ? -18.683 -33.138 16.916 1.00 85.19 289 ASN A C 1
ATOM 2279 O O . ASN A 1 289 ? -17.557 -33.056 17.407 1.00 85.19 289 ASN A O 1
ATOM 2283 N N . GLY A 1 290 ? -19.784 -32.794 17.593 1.00 84.06 290 GLY A N 1
ATOM 2284 C CA . GLY A 1 290 ? -19.788 -32.247 18.956 1.00 84.06 290 GLY A CA 1
ATOM 2285 C C . GLY A 1 290 ? -19.658 -30.718 19.072 1.00 84.06 290 GLY A C 1
ATOM 2286 O O . GLY A 1 290 ? -19.634 -30.212 20.195 1.00 84.06 290 GLY A O 1
ATOM 2287 N N . TYR A 1 291 ? -19.607 -29.972 17.964 1.00 88.06 291 TYR A N 1
ATOM 2288 C CA . TYR A 1 291 ? -19.474 -28.508 17.926 1.00 88.06 291 TYR A CA 1
ATOM 2289 C C . TYR A 1 291 ? -20.467 -27.881 16.925 1.00 88.06 291 TYR A C 1
ATOM 2291 O O . TYR A 1 291 ? -20.801 -28.491 15.916 1.00 88.06 291 TYR A O 1
ATOM 2299 N N . ARG A 1 292 ? -20.933 -26.644 17.161 1.00 90.88 292 ARG A N 1
ATOM 2300 C CA . ARG A 1 292 ? -21.760 -25.877 16.201 1.00 90.88 292 ARG A CA 1
ATOM 2301 C C . ARG A 1 292 ? -21.160 -24.506 15.895 1.00 90.88 292 ARG A C 1
ATOM 2303 O O . ARG A 1 292 ? -20.628 -23.858 16.797 1.00 90.88 292 ARG A O 1
ATOM 2310 N N . PHE A 1 293 ? -21.243 -24.061 14.636 1.00 93.88 293 PHE A N 1
ATOM 2311 C CA . PHE A 1 293 ? -20.733 -22.751 14.216 1.00 93.88 293 PHE A CA 1
ATOM 2312 C C . PHE A 1 293 ? -21.437 -21.631 14.976 1.00 93.88 293 PHE A C 1
ATOM 2314 O O . PHE A 1 293 ? -22.665 -21.599 15.058 1.00 93.88 293 PHE A O 1
ATOM 2321 N N . LYS A 1 294 ? -20.644 -20.706 15.511 1.00 93.06 294 LYS A N 1
ATOM 2322 C CA . LYS A 1 294 ? -21.142 -19.551 16.250 1.00 93.06 294 LYS A CA 1
ATOM 2323 C C . LYS A 1 294 ? -21.014 -18.282 15.426 1.00 93.06 294 LYS A C 1
ATOM 2325 O O . LYS A 1 294 ? -21.982 -17.541 15.298 1.00 93.06 294 LYS A O 1
ATOM 2330 N N . LYS A 1 295 ? -19.814 -18.041 14.895 1.00 88.75 295 LYS A N 1
ATOM 2331 C CA . LYS A 1 295 ? -19.493 -16.870 14.081 1.00 88.75 295 LYS A CA 1
ATOM 2332 C C . LYS A 1 295 ? -18.156 -17.016 13.375 1.00 88.75 295 LYS A C 1
ATOM 2334 O O . LYS A 1 295 ? -17.282 -17.757 13.825 1.00 88.75 295 LYS A O 1
ATOM 2339 N N . VAL A 1 296 ? -17.964 -16.257 12.300 1.00 89.00 296 VAL A N 1
ATOM 2340 C CA . VAL A 1 296 ? -16.607 -15.943 11.848 1.00 89.00 296 VAL A CA 1
ATOM 2341 C C . VAL A 1 296 ? -15.961 -15.159 12.986 1.00 89.00 296 VAL A C 1
ATOM 2343 O O . VAL A 1 296 ? -16.622 -14.371 13.662 1.00 89.00 296 VAL A O 1
ATOM 2346 N N . LYS A 1 297 ? -14.696 -15.417 13.288 1.00 74.06 297 LYS A N 1
ATOM 2347 C CA . LYS A 1 297 ? -13.944 -14.655 14.276 1.00 74.06 297 LYS A CA 1
ATOM 2348 C C . LYS A 1 297 ? -14.075 -13.190 13.912 1.00 74.06 297 LYS A C 1
ATOM 2350 O O . LYS A 1 297 ? -13.854 -12.797 12.771 1.00 74.06 297 LYS A O 1
ATOM 2355 N N . ASN A 1 298 ? -14.486 -12.415 14.902 1.00 56.22 298 ASN A N 1
ATOM 2356 C CA . ASN A 1 298 ? -14.772 -10.992 14.763 1.00 56.22 298 ASN A CA 1
ATOM 2357 C C . ASN A 1 298 ? -15.964 -10.685 13.854 1.00 56.22 298 ASN A C 1
ATOM 2359 O O . ASN A 1 298 ? -16.017 -9.612 13.265 1.00 56.22 298 ASN A O 1
ATOM 2363 N N . ASP A 1 299 ? -16.885 -11.645 13.724 1.00 72.06 299 ASP A N 1
ATOM 2364 C CA . ASP A 1 299 ? -18.055 -11.564 12.851 1.00 72.06 299 ASP A CA 1
ATOM 2365 C C . ASP A 1 299 ? -17.659 -11.122 11.427 1.00 72.06 299 ASP A C 1
ATOM 2367 O O . ASP A 1 299 ? -18.446 -10.516 10.700 1.00 72.06 299 ASP A O 1
ATOM 2371 N N . ALA A 1 300 ? -16.404 -11.419 11.045 1.00 80.81 300 ALA A N 1
ATOM 2372 C CA . ALA A 1 300 ? -15.824 -10.999 9.789 1.00 80.81 300 ALA A CA 1
ATOM 2373 C C . ALA A 1 300 ? -16.611 -11.615 8.639 1.00 80.81 300 ALA A C 1
ATOM 2375 O O . ALA A 1 300 ? -17.264 -12.657 8.771 1.00 80.81 300 ALA A O 1
ATOM 2376 N N . SER A 1 301 ? -16.538 -10.974 7.477 1.00 88.00 301 SER A N 1
ATOM 2377 C CA . SER A 1 301 ? -17.079 -11.616 6.295 1.00 88.00 301 SER A CA 1
ATOM 2378 C C . SER A 1 301 ? -16.364 -12.948 6.107 1.00 88.00 301 SER A C 1
ATOM 2380 O O . SER A 1 301 ? -15.136 -13.024 6.176 1.00 88.00 301 SER A O 1
ATOM 2382 N N . LYS A 1 302 ? -17.135 -13.999 5.823 1.00 82.69 302 LYS A N 1
ATOM 2383 C CA . LYS A 1 302 ? -16.540 -15.199 5.247 1.00 82.69 302 LYS A CA 1
ATOM 2384 C C . LYS A 1 302 ? -15.947 -14.888 3.870 1.00 82.69 302 LYS A C 1
ATOM 2386 O O . LYS A 1 302 ? -15.155 -15.677 3.398 1.00 82.69 302 LYS A O 1
ATOM 2391 N N . ASP A 1 303 ? -16.259 -13.741 3.260 1.00 89.44 303 ASP A N 1
ATOM 2392 C CA . ASP A 1 303 ? -15.707 -13.307 1.980 1.00 89.44 303 ASP A CA 1
ATOM 2393 C C . ASP A 1 303 ? -14.400 -12.496 2.113 1.00 89.44 303 ASP A C 1
ATOM 2395 O O . ASP A 1 303 ? -14.301 -11.598 2.946 1.00 89.44 303 ASP A O 1
ATOM 2399 N N . ALA A 1 304 ? -13.438 -12.720 1.217 1.00 74.94 304 ALA A N 1
ATOM 2400 C CA . ALA A 1 304 ? -12.188 -11.967 1.077 1.00 74.94 304 ALA A CA 1
ATOM 2401 C C . ALA A 1 304 ? -11.923 -11.635 -0.396 1.00 74.94 304 ALA A C 1
ATOM 2403 O O . ALA A 1 304 ? -12.361 -12.361 -1.272 1.00 74.94 304 ALA A O 1
ATOM 2404 N N . THR A 1 305 ? -11.191 -10.568 -0.706 1.00 74.25 305 THR A N 1
ATOM 2405 C CA . THR A 1 305 ? -10.729 -10.308 -2.078 1.00 74.25 305 THR A CA 1
ATOM 2406 C C . THR A 1 305 ? -9.280 -10.737 -2.198 1.00 74.25 305 THR A C 1
ATOM 2408 O O . THR A 1 305 ? -8.431 -10.156 -1.532 1.00 74.25 305 THR A O 1
ATOM 2411 N N . ILE A 1 306 ? -9.006 -11.746 -3.016 1.00 58.69 306 ILE A N 1
ATOM 2412 C CA . ILE A 1 306 ? -7.690 -12.339 -3.203 1.00 58.69 306 ILE A CA 1
ATOM 2413 C C . ILE A 1 306 ? -6.654 -11.281 -3.589 1.00 58.69 306 ILE A C 1
ATOM 2415 O O . ILE A 1 306 ? -6.932 -10.330 -4.325 1.00 58.69 306 ILE A O 1
ATOM 2419 N N . SER A 1 307 ? -5.452 -11.462 -3.056 1.00 45.69 307 SER A N 1
ATOM 2420 C CA . SER A 1 307 ? -4.298 -10.587 -3.207 1.00 45.69 307 SER A CA 1
ATOM 2421 C C . SER A 1 307 ? -3.002 -11.399 -3.236 1.00 45.69 307 SER A C 1
ATOM 2423 O O . SER A 1 307 ? -3.021 -12.557 -2.862 1.00 45.69 307 SER A O 1
ATOM 2425 N N . TYR A 1 308 ? -1.866 -10.792 -3.604 1.00 50.41 308 TYR A N 1
ATOM 2426 C CA . TYR A 1 308 ? -0.486 -11.340 -3.502 1.00 50.41 308 TYR A CA 1
ATOM 2427 C C . TYR A 1 308 ? -0.015 -11.651 -2.085 1.00 50.41 308 TYR A C 1
ATOM 2429 O O . TYR A 1 308 ? 1.032 -12.271 -1.938 1.00 50.41 308 TYR A O 1
ATOM 2437 N N . ASN A 1 309 ? -0.832 -11.338 -1.074 1.00 47.91 309 ASN A N 1
ATOM 2438 C CA . ASN A 1 309 ? -0.531 -11.590 0.325 1.00 47.91 309 ASN A CA 1
ATOM 2439 C C . ASN A 1 309 ? -1.388 -12.694 0.911 1.00 47.91 309 ASN A C 1
ATOM 2441 O O . ASN A 1 309 ? -2.545 -12.882 0.543 1.00 47.91 309 ASN A O 1
ATOM 2445 N N . LYS A 1 310 ? -0.762 -13.409 1.846 1.00 69.81 310 LYS A N 1
ATOM 2446 C CA . LYS A 1 310 ? -1.435 -14.400 2.658 1.00 69.81 310 LYS A CA 1
ATOM 2447 C C . LYS A 1 310 ? -2.501 -13.659 3.453 1.00 69.81 310 LYS A C 1
ATOM 2449 O O . LYS A 1 310 ? -2.207 -12.712 4.176 1.00 69.81 310 LYS A O 1
ATOM 2454 N N . GLN A 1 311 ? -3.739 -14.044 3.256 1.00 88.19 311 GLN A N 1
ATOM 2455 C CA . GLN A 1 311 ? -4.895 -13.510 3.966 1.00 88.19 311 GLN A CA 1
ATOM 2456 C C . GLN A 1 311 ? -5.329 -14.576 4.974 1.00 88.19 311 GLN A C 1
ATOM 2458 O O . GLN A 1 311 ? -4.903 -15.709 4.818 1.00 88.19 311 GLN A O 1
ATOM 2463 N N . GLU A 1 312 ? -6.140 -14.285 5.994 1.00 85.88 312 GLU A N 1
ATOM 2464 C CA . GLU A 1 312 ? -6.651 -15.346 6.878 1.00 85.88 312 GLU A CA 1
ATOM 2465 C C . GLU A 1 312 ? -8.099 -15.088 7.330 1.00 85.88 312 GLU A C 1
ATOM 2467 O O . GLU A 1 312 ? -8.489 -13.942 7.551 1.00 85.88 312 GLU A O 1
ATOM 2472 N N . ILE A 1 313 ? -8.910 -16.143 7.473 1.00 93.75 313 ILE A N 1
ATOM 2473 C CA . ILE A 1 313 ? -10.296 -16.084 7.977 1.00 93.75 313 ILE A CA 1
ATOM 2474 C C . ILE A 1 313 ? -10.444 -17.104 9.102 1.00 93.75 313 ILE A C 1
ATOM 2476 O O . ILE A 1 313 ? -10.326 -18.289 8.874 1.00 93.75 313 ILE A O 1
ATOM 2480 N N . THR A 1 314 ? -10.752 -16.720 10.334 1.00 91.69 314 THR A N 1
ATOM 2481 C CA . THR A 1 314 ? -10.970 -17.725 11.399 1.00 91.69 314 THR A CA 1
ATOM 2482 C C . THR A 1 314 ? -12.461 -17.957 11.627 1.00 91.69 314 THR A C 1
ATOM 2484 O O . THR A 1 314 ? -13.205 -16.991 11.699 1.00 91.69 314 THR A O 1
ATOM 2487 N N . LEU A 1 315 ? -12.920 -19.196 11.791 1.00 96.81 315 LEU A N 1
ATOM 2488 C CA . LEU A 1 315 ? -14.298 -19.578 12.115 1.00 96.81 315 LEU A CA 1
ATOM 2489 C C . LEU A 1 315 ? -14.359 -20.173 13.532 1.00 96.81 315 LEU A C 1
ATOM 2491 O O . LEU A 1 315 ? -13.590 -21.079 13.853 1.00 96.81 315 LEU A O 1
ATOM 2495 N N . ILE A 1 316 ? -15.269 -19.664 14.374 1.00 95.62 316 ILE A N 1
ATOM 2496 C CA . ILE A 1 316 ? -15.413 -20.033 15.793 1.00 95.62 316 ILE A CA 1
ATOM 2497 C C . ILE A 1 316 ? -16.632 -20.941 16.001 1.00 95.62 316 ILE A C 1
ATOM 2499 O O . ILE A 1 316 ? -17.747 -20.602 15.585 1.00 95.62 316 ILE A O 1
ATOM 2503 N N . TYR A 1 317 ? -16.438 -22.045 16.729 1.00 91.94 317 TYR A N 1
ATOM 2504 C CA . TYR A 1 317 ? -17.479 -23.013 17.086 1.00 91.94 317 TYR A CA 1
ATOM 2505 C C . TYR A 1 317 ? -17.659 -23.142 18.604 1.00 91.94 317 TYR A C 1
ATOM 2507 O O . TYR A 1 317 ? -16.717 -23.002 19.382 1.00 91.94 317 TYR A O 1
ATOM 2515 N N . GLU A 1 318 ? -18.878 -23.445 19.043 1.00 94.31 318 GLU A N 1
ATOM 2516 C CA . GLU A 1 318 ? -19.186 -23.752 20.444 1.00 94.31 318 GLU A CA 1
ATOM 2517 C C . GLU A 1 318 ? -19.537 -25.232 20.638 1.00 94.31 318 GLU A C 1
ATOM 2519 O O . GLU A 1 318 ? -20.185 -25.841 19.786 1.00 94.31 318 GLU A O 1
ATOM 2524 N N . LYS A 1 319 ? -19.086 -25.821 21.753 1.00 91.31 319 LYS A N 1
ATOM 2525 C CA . LYS A 1 319 ? -19.248 -27.247 22.067 1.00 91.31 319 LYS A CA 1
ATOM 2526 C C . LYS A 1 319 ? -20.683 -27.555 22.502 1.00 91.31 319 LYS A C 1
ATOM 2528 O O . LYS A 1 319 ? -21.259 -26.825 23.307 1.00 91.31 319 LYS A O 1
ATOM 2533 N N . LEU A 1 320 ? -21.249 -28.651 22.008 1.00 87.50 320 LEU A N 1
ATOM 2534 C CA . LEU A 1 320 ? -22.563 -29.130 22.431 1.00 87.50 320 LEU A CA 1
ATOM 2535 C C . LEU A 1 320 ? -22.428 -29.833 23.792 1.00 87.50 320 LEU A C 1
ATOM 2537 O O . LEU A 1 320 ? -21.601 -30.729 23.953 1.00 87.50 320 LEU A O 1
ATOM 2541 N N . GLY A 1 321 ? -23.196 -29.392 24.792 1.00 77.56 321 GLY A N 1
ATOM 2542 C CA . GLY A 1 321 ? -23.153 -29.973 26.135 1.00 77.56 321 GLY A CA 1
ATOM 2543 C C . GLY A 1 321 ? -23.763 -31.374 26.168 1.00 77.56 321 GLY A C 1
ATOM 2544 O O . GLY A 1 321 ? -24.862 -31.581 25.656 1.00 77.56 321 GLY A O 1
ATOM 2545 N N . GLU A 1 322 ? -23.084 -32.321 26.819 1.00 62.00 322 GLU A N 1
ATOM 2546 C CA . GLU A 1 322 ? -23.749 -33.528 27.309 1.00 62.00 322 GLU A CA 1
ATOM 2547 C C . GLU A 1 322 ? -24.791 -33.086 28.338 1.00 62.00 322 GLU A C 1
ATOM 2549 O O . GLU A 1 322 ? -24.466 -32.420 29.324 1.00 62.00 322 GLU A O 1
ATOM 2554 N N . SER A 1 323 ? -26.062 -33.406 28.104 1.00 44.16 323 SER A N 1
ATOM 2555 C CA . SER A 1 323 ? -27.117 -33.149 29.077 1.00 44.16 323 SER A CA 1
ATOM 2556 C C . SER A 1 323 ? -26.872 -33.995 30.332 1.00 44.16 323 SER A C 1
ATOM 2558 O O . SER A 1 323 ? -27.331 -35.134 30.418 1.00 44.16 323 SER A O 1
ATOM 2560 N N . VAL A 1 324 ? -26.161 -33.440 31.314 1.00 38.72 324 VAL A N 1
ATOM 2561 C CA . VAL A 1 324 ? -26.096 -33.980 32.673 1.00 38.72 324 VAL A CA 1
ATOM 2562 C C . VAL A 1 324 ? -27.289 -33.430 33.445 1.00 38.72 324 VAL A C 1
ATOM 2564 O O . VAL A 1 324 ? -27.324 -32.262 33.826 1.00 38.72 324 VAL A O 1
ATOM 2567 N N . ASN A 1 325 ? -28.283 -34.284 33.681 1.00 34.72 325 ASN A N 1
ATOM 2568 C CA . ASN A 1 325 ? -29.323 -34.022 34.666 1.00 34.72 325 ASN A CA 1
ATOM 2569 C C . ASN A 1 325 ? -28.910 -34.589 36.037 1.00 34.72 325 ASN A C 1
ATOM 2571 O O . ASN A 1 325 ? -28.743 -35.798 36.174 1.00 34.72 325 ASN A O 1
ATOM 2575 N N . LYS A 1 326 ? -28.920 -33.680 37.025 1.00 40.66 326 LYS A N 1
ATOM 2576 C CA . LYS A 1 326 ? -29.163 -33.827 38.480 1.00 40.66 326 LYS A CA 1
ATOM 2577 C C . LYS A 1 326 ? -28.038 -34.200 39.462 1.00 40.66 326 LYS A C 1
ATOM 2579 O O . LYS A 1 326 ? -27.619 -35.346 39.547 1.00 40.66 326 LYS A O 1
ATOM 2584 N N . SER A 1 327 ? -27.798 -33.245 40.368 1.00 31.58 327 SER A N 1
ATOM 2585 C CA . SER A 1 327 ? -27.863 -33.359 41.846 1.00 31.58 327 SER A CA 1
ATOM 2586 C C . SER A 1 327 ? -27.861 -31.924 42.414 1.00 31.58 327 SER A C 1
ATOM 2588 O O . SER A 1 327 ? -27.114 -31.105 41.895 1.00 31.58 327 SER A O 1
ATOM 2590 N N . ASP A 1 328 ? -28.576 -31.455 43.432 1.00 38.12 328 ASP A N 1
ATOM 2591 C CA . ASP A 1 328 ? -29.620 -31.943 44.331 1.00 38.12 328 ASP A CA 1
ATOM 2592 C C . ASP A 1 328 ? -30.173 -30.696 45.050 1.00 38.12 328 ASP A C 1
ATOM 2594 O O . ASP A 1 328 ? -29.403 -29.820 45.425 1.00 38.12 328 ASP A O 1
ATOM 2598 N N . THR A 1 329 ? -31.480 -30.624 45.304 1.00 32.00 329 THR A N 1
ATOM 2599 C CA . THR A 1 329 ? -32.009 -30.227 46.624 1.00 32.00 329 THR A CA 1
ATOM 2600 C C . THR A 1 329 ? -33.409 -30.827 46.784 1.00 32.00 329 THR A C 1
ATOM 2602 O O . THR A 1 329 ? -34.300 -30.637 45.958 1.00 32.00 329 THR A O 1
ATOM 2605 N N . CYS A 1 330 ? -33.565 -31.622 47.841 1.00 31.02 330 CYS A N 1
ATOM 2606 C CA . CYS A 1 330 ? -34.815 -32.179 48.357 1.00 31.02 330 CYS A CA 1
ATOM 2607 C C . CYS A 1 330 ? -35.392 -31.160 49.362 1.00 31.02 330 CYS A C 1
ATOM 2609 O O . CYS A 1 330 ? -34.618 -30.521 50.071 1.00 31.02 330 CYS A O 1
ATOM 2611 N N . LEU A 1 331 ? -36.702 -30.907 49.436 1.00 26.45 331 LEU A N 1
ATOM 2612 C CA . LEU A 1 331 ? -37.670 -31.629 50.285 1.00 26.45 331 LEU A CA 1
ATOM 2613 C C . LEU A 1 331 ? -39.104 -31.066 50.049 1.00 26.45 331 LEU A C 1
ATOM 2615 O O . LEU A 1 331 ? -39.251 -30.056 49.364 1.00 26.45 331 LEU A O 1
ATOM 2619 N N . PRO A 1 332 ? -40.174 -31.734 50.529 1.00 42.88 332 PRO A N 1
ATOM 2620 C CA . PRO A 1 332 ? -41.292 -32.199 49.709 1.00 42.88 332 PRO A CA 1
ATOM 2621 C C . PRO A 1 332 ? -42.591 -31.412 49.944 1.00 42.88 332 PRO A C 1
ATOM 2623 O O . PRO A 1 332 ? -42.712 -30.732 50.955 1.00 42.88 332 PRO A O 1
ATOM 2626 N N . GLN A 1 333 ? -43.603 -31.622 49.089 1.00 28.73 333 GLN A N 1
ATOM 2627 C CA . GLN A 1 333 ? -44.962 -32.022 49.510 1.00 28.73 333 GLN A CA 1
ATOM 2628 C C . GLN A 1 333 ? -45.918 -32.221 48.314 1.00 28.73 333 GLN A C 1
ATOM 2630 O O . GLN A 1 333 ? -46.005 -31.386 47.422 1.00 28.73 333 GLN A O 1
ATOM 2635 N N . THR A 1 334 ? -46.581 -33.390 48.324 1.00 30.45 334 THR A N 1
ATOM 2636 C CA . THR A 1 334 ? -47.995 -33.688 47.981 1.00 30.45 334 THR A CA 1
ATOM 2637 C C . THR A 1 334 ? -48.713 -32.673 47.075 1.00 30.45 334 THR A C 1
ATOM 2639 O O . THR A 1 334 ? -48.865 -31.521 47.442 1.00 30.45 334 THR A O 1
ATOM 2642 N N . GLY A 1 335 ? -49.240 -33.009 45.901 1.00 28.50 335 GLY A N 1
ATOM 2643 C CA . GLY A 1 335 ? -50.224 -34.059 45.661 1.00 28.50 335 GLY A CA 1
ATOM 2644 C C . GLY A 1 335 ? -51.487 -33.435 45.041 1.00 28.50 335 GLY A C 1
ATOM 2645 O O . GLY A 1 335 ? -52.150 -32.622 45.672 1.00 28.50 335 GLY A O 1
ATOM 2646 N N . THR A 1 336 ? -51.823 -33.898 43.832 1.00 28.47 336 THR A N 1
ATOM 2647 C CA . THR A 1 336 ? -53.134 -33.867 43.137 1.00 28.47 336 THR A CA 1
ATOM 2648 C C . THR A 1 336 ? -53.700 -32.589 42.474 1.00 28.47 336 THR A C 1
ATOM 2650 O O . THR A 1 336 ? -54.142 -31.657 43.128 1.00 28.47 336 THR A O 1
ATOM 2653 N N . GLN A 1 337 ? -53.831 -32.741 41.141 1.00 29.70 337 GLN A N 1
ATOM 2654 C CA . GLN A 1 337 ? -54.896 -32.344 40.192 1.00 29.70 337 GLN A CA 1
ATOM 2655 C C . GLN A 1 337 ? -55.122 -30.861 39.833 1.00 29.70 337 GLN A C 1
ATOM 2657 O O . GLN A 1 337 ? -55.622 -30.088 40.635 1.00 29.70 337 GLN A O 1
ATOM 2662 N N . SER A 1 338 ? -54.965 -30.510 38.545 1.00 28.00 338 SER A N 1
ATOM 2663 C CA . SER A 1 338 ? -56.060 -30.606 37.556 1.00 28.00 338 SER A CA 1
ATOM 2664 C C . SER A 1 338 ? -55.658 -30.087 36.155 1.00 28.00 338 SER A C 1
ATOM 2666 O O . SER A 1 338 ? -55.193 -28.966 36.003 1.00 28.00 338 SER A O 1
ATOM 2668 N N . THR A 1 339 ? -55.929 -30.927 35.148 1.00 32.03 339 THR A N 1
ATOM 2669 C C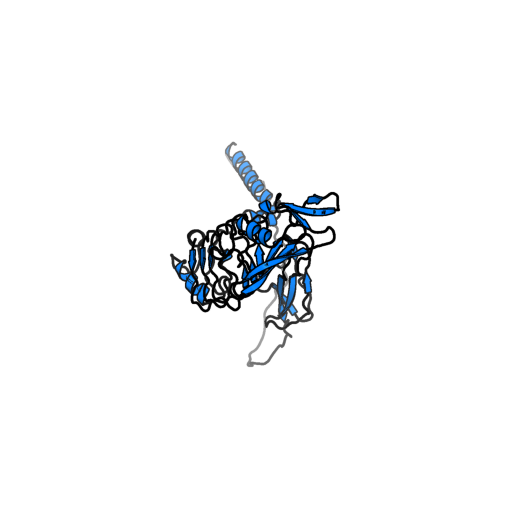A . THR A 1 339 ? -56.444 -30.643 33.784 1.00 32.03 339 THR A CA 1
ATOM 2670 C C . THR A 1 339 ? -55.681 -29.825 32.718 1.00 32.03 339 THR A C 1
ATOM 2672 O O . THR A 1 339 ? -55.612 -28.607 32.776 1.00 32.03 339 THR A O 1
ATOM 2675 N N . VAL A 1 340 ? -55.308 -30.560 31.653 1.00 31.83 340 VAL A N 1
ATOM 2676 C CA . VAL A 1 340 ? -55.614 -30.374 30.207 1.00 31.83 340 VAL A CA 1
ATOM 2677 C C . VAL A 1 340 ? -55.342 -29.012 29.546 1.00 31.83 340 VAL A C 1
ATOM 2679 O O . VAL A 1 340 ? -56.096 -28.073 29.756 1.00 31.83 340 VAL A O 1
ATOM 2682 N N . LEU A 1 341 ? -54.420 -28.989 28.570 1.00 29.17 341 LEU A N 1
ATOM 2683 C CA . LEU A 1 341 ? -54.672 -28.382 27.249 1.00 29.17 341 LEU A CA 1
ATOM 2684 C C . LEU A 1 341 ? -53.693 -28.921 26.187 1.00 29.17 341 LEU A C 1
ATOM 2686 O O . LEU A 1 341 ? -52.499 -28.633 26.206 1.00 29.17 341 LEU A O 1
ATOM 2690 N N . MET A 1 342 ? -54.239 -29.750 25.293 1.00 30.61 342 MET A N 1
ATOM 2691 C CA . MET A 1 342 ? -53.667 -30.108 23.995 1.00 30.61 342 MET A CA 1
ATOM 2692 C C . MET A 1 342 ? -53.810 -28.936 23.013 1.00 30.61 342 MET A C 1
ATOM 2694 O O . MET A 1 342 ? -54.793 -28.204 23.080 1.00 30.61 342 MET A O 1
ATOM 2698 N N . ASP A 1 343 ? -52.839 -28.851 22.102 1.00 35.19 343 ASP A N 1
ATOM 2699 C CA . ASP A 1 343 ? -52.918 -28.382 20.713 1.00 35.19 343 ASP A CA 1
ATOM 2700 C C . ASP A 1 343 ? -53.612 -27.048 20.409 1.00 35.19 343 ASP A C 1
ATOM 2702 O O . ASP A 1 343 ? -54.833 -26.964 20.416 1.00 35.19 343 ASP A O 1
ATOM 2706 N N . LEU A 1 344 ? -52.834 -26.049 19.961 1.00 30.03 344 LEU A N 1
ATOM 2707 C CA . LEU A 1 344 ? -53.243 -25.154 18.865 1.00 30.03 344 LEU A CA 1
ATOM 2708 C C . LEU A 1 344 ? -52.040 -24.345 18.320 1.00 30.03 344 LEU A C 1
ATOM 2710 O O . LEU A 1 344 ? -51.789 -23.213 18.722 1.00 30.03 344 LEU A O 1
ATOM 2714 N N . PHE A 1 345 ? -51.300 -24.906 17.362 1.00 32.16 345 PHE A N 1
ATOM 2715 C CA . PHE A 1 345 ? -50.515 -24.116 16.402 1.00 32.16 345 PHE A CA 1
ATOM 2716 C C . PHE A 1 345 ? -51.001 -24.470 14.998 1.00 32.16 345 PHE A C 1
ATOM 2718 O O . PHE A 1 345 ? -50.499 -25.378 14.343 1.00 32.16 345 PHE A O 1
ATOM 2725 N N . GLY A 1 346 ? -52.038 -23.763 14.560 1.00 27.72 346 GLY A N 1
ATOM 2726 C CA . GLY A 1 346 ? -52.609 -23.902 13.231 1.00 27.72 346 GLY A CA 1
ATOM 2727 C C . GLY A 1 346 ? -53.611 -22.789 12.964 1.00 27.72 346 GLY A C 1
ATOM 2728 O O . GLY A 1 346 ? -54.660 -22.747 13.592 1.00 27.72 346 GLY A O 1
ATOM 2729 N N . LEU A 1 347 ? -53.271 -21.943 11.989 1.00 30.39 347 LEU A N 1
ATOM 2730 C CA . LEU A 1 347 ? -54.084 -20.899 11.357 1.00 30.39 347 LEU A CA 1
ATOM 2731 C C . LEU A 1 347 ? -54.361 -19.615 12.158 1.00 30.39 347 LEU A C 1
ATOM 2733 O O . LEU A 1 347 ? -55.207 -19.580 13.042 1.00 30.39 347 LEU A O 1
ATOM 2737 N N . LEU A 1 348 ? -53.814 -18.501 11.657 1.00 29.94 348 LEU A N 1
ATOM 2738 C CA . LEU A 1 348 ? -54.645 -17.325 11.383 1.00 29.94 348 LEU A CA 1
ATOM 2739 C C . LEU A 1 348 ? -54.059 -16.494 10.224 1.00 29.94 348 LEU A C 1
ATOM 2741 O O . LEU A 1 348 ? -53.282 -15.562 10.411 1.00 29.94 348 LEU A O 1
ATOM 2745 N N . LEU A 1 349 ? -54.448 -16.864 9.001 1.00 33.34 349 LEU A N 1
ATOM 2746 C CA . LEU A 1 349 ? -54.469 -15.986 7.831 1.00 33.34 349 LEU A CA 1
ATOM 2747 C C . LEU A 1 349 ? -55.806 -15.226 7.900 1.00 33.34 349 LEU A C 1
ATOM 2749 O O . LEU A 1 349 ? -56.859 -15.855 7.811 1.00 33.34 349 LEU A O 1
ATOM 2753 N N . ILE A 1 350 ? -55.801 -13.904 8.086 1.00 37.66 350 ILE A N 1
ATOM 2754 C CA . ILE A 1 350 ? -57.036 -13.105 8.035 1.00 37.66 350 ILE A CA 1
ATOM 2755 C C . ILE A 1 350 ? -57.234 -12.610 6.600 1.00 37.66 350 ILE A C 1
ATOM 2757 O O . ILE A 1 350 ? -56.634 -11.627 6.170 1.00 37.66 350 ILE A O 1
ATOM 2761 N N . CYS A 1 351 ? -58.109 -13.298 5.866 1.00 31.64 351 CYS A N 1
ATOM 2762 C CA . CYS A 1 351 ? -58.775 -12.761 4.686 1.00 31.64 351 CYS A CA 1
ATOM 2763 C C . CYS A 1 351 ? -59.924 -11.851 5.142 1.00 31.64 351 CYS A C 1
ATOM 2765 O O . CYS A 1 351 ? -60.871 -12.315 5.772 1.00 31.64 351 CYS A O 1
ATOM 2767 N N . ALA A 1 352 ? -59.869 -10.564 4.801 1.00 31.81 352 ALA A N 1
ATOM 2768 C CA . ALA A 1 352 ? -61.010 -9.665 4.923 1.00 31.81 352 ALA A CA 1
ATOM 2769 C C . ALA A 1 352 ? -61.730 -9.567 3.570 1.00 31.81 352 ALA A C 1
ATOM 2771 O O . ALA A 1 352 ? -61.333 -8.798 2.698 1.00 31.81 352 ALA A O 1
ATOM 2772 N N . SER A 1 353 ? -62.813 -10.327 3.403 1.00 34.06 353 SER A N 1
ATOM 2773 C CA . SER A 1 353 ? -63.851 -9.994 2.428 1.00 34.06 353 SER A CA 1
ATOM 2774 C C . SER A 1 353 ? -65.219 -10.517 2.853 1.00 34.06 353 SER A C 1
ATOM 2776 O O . SER A 1 353 ? -65.379 -11.703 3.123 1.00 34.06 353 SER A O 1
ATOM 2778 N N . ALA A 1 354 ? -66.186 -9.606 2.748 1.00 29.83 354 ALA A N 1
ATOM 2779 C CA . ALA A 1 354 ? -67.621 -9.812 2.591 1.00 29.83 354 ALA A CA 1
ATOM 2780 C C . ALA A 1 354 ? -68.440 -10.183 3.837 1.00 29.83 354 ALA A C 1
ATOM 2782 O O . ALA A 1 354 ? -68.454 -11.316 4.301 1.00 29.83 354 ALA A O 1
ATOM 2783 N N . SER A 1 355 ? -69.297 -9.243 4.241 1.00 31.61 355 SER A N 1
ATOM 2784 C CA . SER A 1 355 ? -70.742 -9.493 4.226 1.00 31.61 355 SER A CA 1
ATOM 2785 C C . SER A 1 355 ? -71.500 -8.177 4.023 1.00 31.61 355 SER A C 1
ATOM 2787 O O . SER A 1 355 ? -71.437 -7.262 4.839 1.00 31.61 355 SER A O 1
ATOM 2789 N N . ILE A 1 356 ? -72.168 -8.096 2.871 1.00 35.72 356 ILE A N 1
ATOM 2790 C CA . ILE A 1 356 ? -73.231 -7.146 2.523 1.00 35.72 356 ILE A CA 1
ATOM 2791 C C . ILE A 1 356 ? -74.571 -7.816 2.890 1.00 35.72 356 ILE A C 1
ATOM 2793 O O . ILE A 1 356 ? -74.659 -9.040 2.841 1.00 35.72 356 ILE A O 1
ATOM 2797 N N . PHE A 1 357 ? -75.597 -6.987 3.132 1.00 32.06 357 PHE A N 1
ATOM 2798 C CA . PHE A 1 357 ? -77.023 -7.261 3.402 1.00 32.06 357 PHE A CA 1
ATOM 2799 C C . PHE A 1 357 ? -77.323 -7.499 4.889 1.00 32.06 357 PHE A C 1
ATOM 2801 O O . PHE A 1 357 ? -76.759 -8.382 5.512 1.00 32.06 357 PHE A O 1
ATOM 2808 N N . ILE A 1 358 ? -78.168 -6.690 5.540 1.00 33.12 358 ILE A N 1
ATOM 2809 C CA . ILE A 1 358 ? -79.602 -6.551 5.245 1.00 33.12 358 ILE A CA 1
ATOM 2810 C C . ILE A 1 358 ? -80.074 -5.084 5.205 1.00 33.12 358 ILE A C 1
ATOM 2812 O O . ILE A 1 358 ? -79.785 -4.271 6.078 1.00 33.12 358 ILE A O 1
ATOM 2816 N N . SER A 1 359 ? -80.859 -4.804 4.164 1.00 34.09 359 SER A N 1
ATOM 2817 C CA . SER A 1 359 ? -81.748 -3.655 3.980 1.00 34.09 359 SER A CA 1
ATOM 2818 C C . SER A 1 359 ? -82.986 -3.766 4.878 1.00 34.09 359 SER A C 1
ATOM 2820 O O . SER A 1 359 ? -83.607 -4.825 4.893 1.00 34.09 359 SER A O 1
ATOM 2822 N N . GLN A 1 360 ? -83.351 -2.679 5.571 1.00 37.81 360 GLN A N 1
ATOM 2823 C CA . GLN A 1 360 ? -84.703 -2.081 5.655 1.00 37.81 360 GLN A CA 1
ATOM 2824 C C . GLN A 1 360 ? -84.861 -1.246 6.940 1.00 37.81 360 GLN A C 1
ATOM 2826 O O . GLN A 1 360 ? -84.878 -1.804 8.033 1.00 37.81 360 GLN A O 1
ATOM 2831 N N . LYS A 1 361 ? -85.091 0.069 6.801 1.00 37.34 361 LYS A N 1
ATOM 2832 C CA . LYS A 1 361 ? -86.355 0.743 7.183 1.00 37.34 361 LYS A CA 1
ATOM 2833 C C . LYS A 1 361 ? -86.233 2.276 7.146 1.00 37.34 361 LYS A C 1
ATOM 2835 O O . LYS A 1 361 ? -85.412 2.818 7.868 1.00 37.34 361 LYS A O 1
ATOM 2840 N N . HIS A 1 362 ? -87.156 2.885 6.384 1.00 42.59 362 HIS A N 1
ATOM 2841 C CA . HIS A 1 362 ? -87.820 4.195 6.571 1.00 42.59 362 HIS A CA 1
ATOM 2842 C C . HIS A 1 362 ? -86.915 5.447 6.660 1.00 42.59 362 HIS A C 1
ATOM 2844 O O . HIS A 1 362 ? -86.049 5.519 7.516 1.00 42.59 362 HIS A O 1
ATOM 2850 N N . TYR A 1 363 ? -87.054 6.499 5.853 1.00 45.12 363 TYR A N 1
ATOM 2851 C CA . TYR A 1 363 ? -88.177 7.120 5.139 1.00 45.12 363 TYR A CA 1
ATOM 2852 C C . TYR A 1 363 ? -87.637 7.835 3.895 1.00 45.12 363 TYR A C 1
ATOM 2854 O O . TYR A 1 363 ? -86.444 8.220 3.930 1.00 45.12 363 TYR A O 1
#

Sequence (363 aa):
MKKHTYLVFYAFIIIFSLLTIFLIPPKFLADSLLIDTDIPINSINFPDNAFRAYIQKFDTNQDGYLSVDELNSIDTIKLSDSDIKDITGIKLFKNLKMLDIQHTKITNLDLQNMKKLTNVEYTNNSSLTTLDFRHCDNLVTAHHSENNETVYISAGMLRFVGCPYVPEHTGHLIIDLRGLTSIDDNGNKTCDLTKVISPTLIKVFKEQGHPGFDPSSNTLSIPRNETSSDYSAGIDGNNKATSWTFITDGIPAPVTVHYVDGEGKTIHFDENLTGYYGQKVSANIMDINGYRFKKVKNDASKDATISYNKQEITLIYEKLGESVNKSDTCLPQTGTQSTVLMDLFGLLLICASASIFISQKHY

pLDDT: mean 77.32, std 21.39, range [26.45, 98.56]

Foldseek 3Di:
DPPVVVVVVVVVVVVVVVVVVVVPPPVVVVVVDPDQDWAALDCLQAVWPLLSVQCCVLPPVNPRTHGPVSLAPDQEDASAPDADADGRNVQSSLQHAEYHHAHYAYQEAAPAQSCNHAEYEYHPHQNHAEHECENNLNHQEYAFDDHLHEYEYEFNSQRHQYHPPDSLRNHAYEYECEVQFDQDPQRWTKHQSNRGYHPNQLVQQVVQPDPQADNVRRMRTHGNPDQKDKDWRFATPNRHTYIYIYGHHDDFAWAKEFEAEPVRHGQDDIDTHGDDQQAKDFADQDDHPQKHWDAWVSNDGSIDGTGNDHHYIYTYIYGDDDPDDDDDDDDDDDDDDDDDDDDDDDDDDDDDDDDDDDDDDDD

Organism: NCBI:txid1358

InterPro domains:
  IPR002048 EF-hand domain [PS50222] (46-81)
  IPR009459 MucBP domain [PF06458] (254-318)
  IPR018247 EF-Hand 1, calcium-binding site [PS00018] (59-71)
  IPR032675 Leucine-rich repeat domain superfamily [G3DSA:3.80.10.10] (39-200)

Radius of gyration: 31.23 Å; chains: 1; bounding box: 112×51×82 Å